Protein AF-A0A562NSU8-F1 (afdb_monomer_lite)

Sequence (255 aa):
MDSAPVPETAPDAAAPAEKPRRCDPARVEGAKLRARLMAARAVRRHPGIAPTGRVVGRLGQGLSPLNPARINRETPALSLLLDSDLAERTFDAAASALLANFIAGAITPEALAELPMPQEAQDFALRHRHLSLMPEEISEDTSYDALRAGLVALWADSLPSPLSHEYAPGARPLHLPHVPPEPARPRAIAPPPHTLARRLRELSEMVRPRTRIVLPRAAQQTPPERASAALAAAIATLVQPVIAEAPAPEQQAPA

Radius of gyration: 29.2 Å; chains: 1; bounding box: 102×45×97 Å

Structure (mmCIF, N/CA/C/O backbone):
data_AF-A0A562NSU8-F1
#
_entry.id   AF-A0A562NSU8-F1
#
loop_
_atom_site.group_PDB
_atom_site.id
_atom_site.type_symbol
_atom_site.label_atom_id
_atom_site.label_alt_id
_atom_site.label_comp_id
_atom_site.label_asym_id
_atom_site.label_entity_id
_atom_site.label_seq_id
_atom_site.pdbx_PDB_ins_code
_atom_site.Cartn_x
_atom_site.Cartn_y
_atom_site.Cartn_z
_atom_site.occupancy
_atom_site.B_iso_or_equiv
_atom_site.auth_seq_id
_atom_site.auth_comp_id
_atom_site.auth_asym_id
_atom_site.auth_atom_id
_atom_site.pdbx_PDB_model_num
ATOM 1 N N . MET A 1 1 ? 65.601 8.811 -67.258 1.00 48.97 1 MET A N 1
ATOM 2 C CA . MET A 1 1 ? 65.992 8.123 -66.016 1.00 48.97 1 MET A CA 1
ATOM 3 C C . MET A 1 1 ? 65.999 9.182 -64.942 1.00 48.97 1 MET A C 1
ATOM 5 O O . MET A 1 1 ? 66.915 9.978 -64.948 1.00 48.97 1 MET A O 1
ATOM 9 N N . ASP A 1 2 ? 64.942 9.240 -64.141 1.00 43.06 2 ASP A N 1
ATOM 10 C CA . ASP A 1 2 ? 64.899 9.975 -62.874 1.00 43.06 2 ASP A CA 1
ATOM 11 C C . ASP A 1 2 ? 63.719 9.400 -62.088 1.00 43.06 2 ASP A C 1
ATOM 13 O O . ASP A 1 2 ? 62.556 9.723 -62.331 1.00 43.06 2 ASP A O 1
ATOM 17 N N . SER A 1 3 ? 64.026 8.428 -61.230 1.00 45.94 3 SER A N 1
ATOM 18 C CA . SER A 1 3 ? 63.071 7.816 -60.311 1.00 45.94 3 SER A CA 1
ATOM 19 C C . SER A 1 3 ? 63.089 8.620 -59.016 1.00 45.94 3 SER A C 1
ATOM 21 O O . SER A 1 3 ? 64.064 8.572 -58.271 1.00 45.94 3 SER A O 1
ATOM 23 N N . ALA A 1 4 ? 62.018 9.366 -58.754 1.00 54.03 4 ALA A N 1
ATOM 24 C CA . ALA A 1 4 ? 61.806 10.014 -57.465 1.00 54.03 4 ALA A CA 1
ATOM 25 C C . ALA A 1 4 ? 61.480 8.958 -56.385 1.00 54.03 4 ALA A C 1
ATOM 27 O O . ALA A 1 4 ? 60.720 8.026 -56.667 1.00 54.03 4 ALA A O 1
ATOM 28 N N . PRO A 1 5 ? 62.017 9.075 -55.156 1.00 57.53 5 PRO A N 1
ATOM 29 C CA . PRO A 1 5 ? 61.697 8.151 -54.077 1.00 57.53 5 PRO A CA 1
ATOM 30 C C . PRO A 1 5 ? 60.283 8.416 -53.541 1.00 57.53 5 PRO A C 1
ATOM 32 O O . PRO A 1 5 ? 59.930 9.540 -53.184 1.00 57.53 5 PRO A O 1
ATOM 35 N N . VAL A 1 6 ? 59.478 7.356 -53.484 1.00 60.31 6 VAL A N 1
ATOM 36 C CA . VAL A 1 6 ? 58.161 7.336 -52.836 1.00 60.31 6 VAL A CA 1
ATOM 37 C C . VAL A 1 6 ? 58.373 7.366 -51.316 1.00 60.31 6 VAL A C 1
ATOM 39 O O . VAL A 1 6 ? 59.097 6.508 -50.810 1.00 60.31 6 VAL A O 1
ATOM 42 N N . PRO A 1 7 ? 57.776 8.313 -50.569 1.00 53.56 7 PRO A N 1
ATOM 43 C CA . PRO A 1 7 ? 57.856 8.306 -49.117 1.00 53.56 7 PRO A CA 1
ATOM 44 C C . PRO A 1 7 ? 57.008 7.166 -48.544 1.00 53.56 7 PRO A C 1
ATOM 46 O O . PRO A 1 7 ? 55.789 7.101 -48.714 1.00 53.56 7 PRO A O 1
ATOM 49 N N . GLU A 1 8 ? 57.705 6.269 -47.858 1.00 54.09 8 GLU A N 1
ATOM 50 C CA . GLU A 1 8 ? 57.190 5.170 -47.053 1.00 54.09 8 GLU A CA 1
ATOM 51 C C . GLU A 1 8 ? 56.228 5.726 -45.990 1.00 54.09 8 GLU A C 1
ATOM 53 O O . GLU A 1 8 ? 56.609 6.470 -45.085 1.00 54.09 8 GLU A O 1
ATOM 58 N N . THR A 1 9 ? 54.937 5.439 -46.156 1.00 54.94 9 THR A N 1
ATOM 59 C CA . THR A 1 9 ? 53.885 5.881 -45.239 1.00 54.94 9 THR A CA 1
ATOM 60 C C . THR A 1 9 ? 53.983 5.034 -43.973 1.00 54.94 9 THR A C 1
ATOM 62 O O . THR A 1 9 ? 53.724 3.832 -44.006 1.00 54.94 9 THR A O 1
ATOM 65 N N . ALA A 1 10 ? 54.411 5.649 -42.870 1.00 58.97 10 ALA A N 1
ATOM 66 C CA . ALA A 1 10 ? 54.496 4.997 -41.568 1.00 58.97 10 ALA A CA 1
ATOM 67 C C . ALA A 1 10 ? 53.129 4.403 -41.163 1.00 58.97 10 ALA A C 1
ATOM 69 O O . ALA A 1 10 ? 52.098 5.036 -41.415 1.00 58.97 10 ALA A O 1
ATOM 70 N N . PRO A 1 11 ? 53.096 3.206 -40.546 1.00 50.72 11 PRO A N 1
ATOM 71 C CA . PRO A 1 11 ? 51.853 2.568 -40.148 1.00 50.72 11 PRO A CA 1
ATOM 72 C C . PRO A 1 11 ? 51.131 3.410 -39.097 1.00 50.72 11 PRO A C 1
ATOM 74 O O . PRO A 1 11 ? 51.697 3.787 -38.069 1.00 50.72 11 PRO A O 1
ATOM 77 N N . ASP A 1 12 ? 49.867 3.671 -39.412 1.00 50.50 12 ASP A N 1
ATOM 78 C CA . ASP A 1 12 ? 48.837 4.290 -38.592 1.00 50.50 12 ASP A CA 1
ATOM 79 C C . ASP A 1 12 ? 48.931 3.779 -37.146 1.00 50.50 12 ASP A C 1
ATOM 81 O O . ASP A 1 12 ? 48.737 2.592 -36.859 1.00 50.50 12 ASP A O 1
ATOM 85 N N . ALA A 1 13 ? 49.329 4.671 -36.237 1.00 53.53 13 ALA A N 1
ATOM 86 C CA . ALA A 1 13 ? 49.446 4.372 -34.824 1.00 53.53 13 ALA A CA 1
ATOM 87 C C . ALA A 1 13 ? 48.049 4.024 -34.305 1.00 53.53 13 ALA A C 1
ATOM 89 O O . ALA A 1 13 ? 47.207 4.903 -34.127 1.00 53.53 13 ALA A O 1
ATOM 90 N N . ALA A 1 14 ? 47.817 2.727 -34.088 1.00 55.62 14 ALA A N 1
ATOM 91 C CA . ALA A 1 14 ? 46.596 2.188 -33.517 1.00 55.62 14 ALA A CA 1
ATOM 92 C C . ALA A 1 14 ? 46.144 3.058 -32.339 1.00 55.62 14 ALA A C 1
ATOM 94 O O . ALA A 1 14 ? 46.832 3.152 -31.317 1.00 55.62 14 ALA A O 1
ATOM 95 N N . ALA A 1 15 ? 44.995 3.715 -32.516 1.00 55.38 15 ALA A N 1
ATOM 96 C CA . ALA A 1 15 ? 44.356 4.509 -31.483 1.00 55.38 15 ALA A CA 1
ATOM 97 C C . ALA A 1 15 ? 44.319 3.693 -30.179 1.00 55.38 15 ALA A C 1
ATOM 99 O O . ALA A 1 15 ? 43.970 2.506 -30.216 1.00 55.38 15 ALA A O 1
ATOM 100 N N . PRO A 1 16 ? 44.701 4.277 -29.029 1.00 53.75 16 PRO A N 1
ATOM 101 C CA . PRO A 1 16 ? 44.717 3.538 -27.779 1.00 53.75 16 PRO A CA 1
ATOM 102 C C . PRO A 1 16 ? 43.310 3.004 -27.515 1.00 53.75 16 PRO A C 1
ATOM 104 O O . PRO A 1 16 ? 42.353 3.776 -27.473 1.00 53.75 16 PRO A O 1
ATOM 107 N N . ALA A 1 17 ? 43.196 1.682 -27.356 1.00 58.84 17 ALA A N 1
ATOM 108 C CA . ALA A 1 17 ? 41.954 1.017 -26.996 1.00 58.84 17 ALA A CA 1
ATOM 109 C C . ALA A 1 17 ? 41.329 1.750 -25.801 1.00 58.84 17 ALA A C 1
ATOM 111 O O . ALA A 1 17 ? 41.913 1.785 -24.711 1.00 58.84 17 ALA A O 1
ATOM 112 N N . GLU A 1 18 ? 40.172 2.384 -26.021 1.00 58.38 18 GLU A N 1
ATOM 113 C CA . GLU A 1 18 ? 39.429 3.053 -24.961 1.00 58.38 18 GLU A CA 1
ATOM 114 C C . GLU A 1 18 ? 39.224 2.049 -23.824 1.00 58.38 18 GLU A C 1
ATOM 116 O O . GLU A 1 18 ? 38.584 1.008 -23.990 1.00 58.38 18 GLU A O 1
ATOM 121 N N . LYS A 1 19 ? 39.795 2.348 -22.651 1.00 60.12 19 LYS A N 1
ATOM 122 C CA . LYS A 1 19 ? 39.522 1.581 -21.434 1.00 60.12 19 LYS A CA 1
ATOM 123 C C . LYS A 1 19 ? 38.000 1.492 -21.273 1.00 60.12 19 LYS A C 1
ATOM 125 O O . LYS A 1 19 ? 37.338 2.522 -21.430 1.00 60.12 19 LYS A O 1
ATOM 130 N N . PRO A 1 20 ? 37.431 0.319 -20.935 1.00 60.06 20 PRO A N 1
ATOM 131 C CA . PRO A 1 20 ? 35.988 0.176 -20.805 1.00 60.06 20 PRO A CA 1
ATOM 132 C C . PRO A 1 20 ? 35.475 1.216 -19.807 1.00 60.06 20 PRO A C 1
ATOM 134 O O . PRO A 1 20 ? 35.839 1.195 -18.627 1.00 60.06 20 PRO A O 1
ATOM 137 N N . ARG A 1 21 ? 34.672 2.171 -20.297 1.00 66.75 21 ARG A N 1
ATOM 138 C CA . ARG A 1 21 ? 34.043 3.198 -19.462 1.00 66.75 21 ARG A CA 1
ATOM 139 C C . ARG A 1 21 ? 33.257 2.478 -18.372 1.00 66.75 21 ARG A C 1
ATOM 141 O O . ARG A 1 21 ? 32.317 1.744 -18.671 1.00 66.75 21 ARG A O 1
ATOM 148 N N . ARG A 1 22 ? 33.657 2.669 -17.110 1.00 75.25 22 ARG A N 1
ATOM 149 C CA . ARG A 1 22 ? 32.909 2.157 -15.955 1.00 75.25 22 ARG A CA 1
ATOM 150 C C . ARG A 1 22 ? 31.455 2.613 -16.093 1.00 75.25 22 ARG A C 1
ATOM 152 O O . ARG A 1 22 ? 31.204 3.798 -16.305 1.00 75.25 22 ARG A O 1
ATOM 159 N N . CYS A 1 23 ? 30.513 1.673 -16.031 1.00 76.88 23 CYS A N 1
ATOM 160 C CA . CYS A 1 23 ? 29.095 1.997 -16.114 1.00 76.88 23 CYS A CA 1
ATOM 161 C C . CYS A 1 23 ? 28.696 2.923 -14.960 1.00 76.88 23 CYS A C 1
ATOM 163 O O . CYS A 1 23 ? 29.078 2.691 -13.815 1.00 76.88 23 CYS A O 1
ATOM 165 N N . ASP A 1 24 ? 27.903 3.944 -15.276 1.00 84.31 24 ASP A N 1
ATOM 166 C CA . ASP A 1 24 ? 27.322 4.857 -14.293 1.00 84.31 24 ASP A CA 1
ATOM 167 C C . ASP A 1 24 ? 26.457 4.070 -13.279 1.00 84.31 24 ASP A C 1
ATOM 169 O O . ASP A 1 24 ? 25.500 3.395 -13.693 1.00 84.31 24 ASP A O 1
ATOM 173 N N . PRO A 1 25 ? 26.767 4.125 -11.969 1.00 83.56 25 PRO A N 1
ATOM 174 C CA . PRO A 1 25 ? 26.047 3.371 -10.944 1.00 83.56 25 PRO A CA 1
ATOM 175 C C . PRO A 1 25 ? 24.557 3.726 -10.882 1.00 83.56 25 PRO A C 1
ATOM 177 O O . PRO A 1 25 ? 23.733 2.834 -10.673 1.00 83.56 25 PRO A O 1
ATOM 180 N N . ALA A 1 26 ? 24.177 4.982 -11.143 1.00 80.75 26 ALA A N 1
ATOM 181 C CA . ALA A 1 26 ? 22.774 5.393 -11.140 1.00 80.75 26 ALA A CA 1
ATOM 182 C C . ALA A 1 26 ? 21.986 4.702 -12.265 1.00 80.75 26 ALA A C 1
ATOM 184 O O . ALA A 1 26 ? 20.860 4.235 -12.063 1.00 80.75 26 ALA A O 1
ATOM 185 N N . ARG A 1 27 ? 22.605 4.542 -13.443 1.00 80.88 27 ARG A N 1
ATOM 186 C CA . ARG A 1 27 ? 22.004 3.808 -14.570 1.00 80.88 27 ARG A CA 1
ATOM 187 C C . ARG A 1 27 ? 21.826 2.326 -14.260 1.00 80.88 27 ARG A C 1
ATOM 189 O O . ARG A 1 27 ? 20.811 1.748 -14.654 1.00 80.88 27 ARG A O 1
ATOM 196 N N . VAL A 1 28 ? 22.784 1.721 -13.558 1.00 85.44 28 VAL A N 1
ATOM 197 C CA . VAL A 1 28 ? 22.717 0.312 -13.141 1.00 85.44 28 VAL A CA 1
ATOM 198 C C . VAL A 1 28 ? 21.582 0.098 -12.139 1.00 85.44 28 VAL A C 1
ATOM 200 O O . VAL A 1 28 ? 20.771 -0.808 -12.322 1.00 85.44 28 VAL A O 1
ATOM 203 N N . GLU A 1 29 ? 21.471 0.948 -11.120 1.00 83.31 29 GLU A N 1
ATOM 204 C CA . GLU A 1 29 ? 20.397 0.859 -10.125 1.00 83.31 29 GLU A CA 1
ATOM 205 C C . GLU A 1 29 ? 19.015 1.094 -10.749 1.00 83.31 29 GLU A C 1
ATOM 207 O O . GLU A 1 29 ? 18.084 0.325 -10.499 1.00 83.31 29 GLU A O 1
ATOM 212 N N . GLY A 1 30 ? 18.888 2.076 -11.648 1.00 83.25 30 GLY A N 1
ATOM 213 C CA . GLY A 1 30 ? 17.656 2.289 -12.410 1.00 83.25 30 GLY A CA 1
ATOM 214 C C . GLY A 1 30 ? 17.280 1.081 -13.276 1.00 83.25 30 GLY A C 1
ATOM 215 O O . GLY A 1 30 ? 16.110 0.705 -13.351 1.00 83.25 30 GLY A O 1
ATOM 216 N N . ALA A 1 31 ? 18.258 0.416 -13.900 1.00 85.06 31 ALA A N 1
ATOM 217 C CA . ALA A 1 31 ? 18.018 -0.814 -14.654 1.00 85.06 31 ALA A CA 1
ATOM 218 C C . ALA A 1 31 ? 17.551 -1.972 -13.756 1.00 85.06 31 ALA A C 1
ATOM 220 O O . ALA A 1 31 ? 16.611 -2.679 -14.124 1.00 85.06 31 ALA A O 1
ATOM 221 N N . LYS A 1 32 ? 18.145 -2.135 -12.565 1.00 87.19 32 LYS A N 1
ATOM 222 C CA . LYS A 1 32 ? 17.714 -3.136 -11.575 1.00 87.19 32 LYS A CA 1
ATOM 223 C C . LYS A 1 32 ? 16.285 -2.886 -11.100 1.00 87.19 32 LYS A C 1
ATOM 225 O O . LYS A 1 32 ? 15.497 -3.828 -11.058 1.00 87.19 32 LYS A O 1
ATOM 230 N N . LEU A 1 33 ? 15.936 -1.638 -10.780 1.00 86.31 33 LEU A N 1
ATOM 231 C CA . LEU A 1 33 ? 14.580 -1.271 -10.365 1.00 86.31 33 LEU A CA 1
ATOM 232 C C . LEU A 1 33 ? 13.560 -1.612 -11.456 1.00 86.31 33 LEU A C 1
ATOM 234 O O . LEU A 1 33 ? 12.569 -2.282 -11.180 1.00 86.31 33 LEU A O 1
ATOM 238 N N . ARG A 1 34 ? 13.837 -1.246 -12.714 1.00 87.81 34 ARG A N 1
ATOM 239 C CA . ARG A 1 34 ? 12.972 -1.618 -13.846 1.00 87.81 34 ARG A CA 1
ATOM 240 C C . ARG A 1 34 ? 12.820 -3.129 -13.987 1.00 87.81 34 ARG A C 1
ATOM 242 O O . ARG A 1 34 ? 11.707 -3.597 -14.190 1.00 87.81 34 ARG A O 1
ATOM 249 N N . ALA A 1 35 ? 13.907 -3.891 -13.867 1.00 87.94 35 ALA A N 1
ATOM 250 C CA . ALA A 1 35 ? 13.852 -5.348 -13.950 1.00 87.94 35 ALA A CA 1
ATOM 251 C C . ALA A 1 35 ? 12.982 -5.954 -12.835 1.00 87.94 35 ALA A C 1
ATOM 253 O O . ALA A 1 35 ? 12.177 -6.842 -13.105 1.00 87.94 35 ALA A O 1
ATOM 254 N N . ARG A 1 36 ? 13.090 -5.436 -11.604 1.00 88.38 36 ARG A N 1
ATOM 255 C CA . ARG A 1 36 ? 12.247 -5.846 -10.470 1.00 88.38 36 ARG A CA 1
ATOM 256 C C . ARG A 1 36 ? 10.776 -5.504 -10.692 1.00 88.38 36 ARG A C 1
ATOM 258 O O . ARG A 1 36 ? 9.929 -6.362 -10.487 1.00 88.38 36 ARG A O 1
ATOM 265 N N . LEU A 1 37 ? 10.475 -4.301 -11.183 1.00 89.12 37 LEU A N 1
ATOM 266 C CA . LEU A 1 37 ? 9.105 -3.899 -11.520 1.00 89.12 37 LEU A CA 1
ATOM 267 C C . LEU A 1 37 ? 8.512 -4.777 -12.629 1.00 89.12 37 LEU A C 1
ATOM 269 O O . LEU A 1 37 ? 7.371 -5.214 -12.530 1.00 89.12 37 LEU A O 1
ATOM 273 N N . MET A 1 38 ? 9.291 -5.094 -13.665 1.00 90.06 38 MET A N 1
ATOM 274 C CA . MET A 1 38 ? 8.866 -6.028 -14.713 1.00 90.06 38 MET A CA 1
ATOM 275 C C . MET A 1 38 ? 8.598 -7.433 -14.163 1.00 90.06 38 MET A C 1
ATOM 277 O O . MET A 1 38 ? 7.622 -8.064 -14.563 1.00 90.06 38 MET A O 1
ATOM 281 N N . ALA A 1 39 ? 9.424 -7.907 -13.226 1.00 88.12 39 ALA A N 1
ATOM 282 C CA . ALA A 1 39 ? 9.208 -9.188 -12.566 1.00 88.12 39 ALA A CA 1
ATOM 283 C C . ALA A 1 39 ? 7.932 -9.181 -11.707 1.00 88.12 39 ALA A C 1
ATOM 285 O O . ALA A 1 39 ? 7.118 -10.091 -11.834 1.00 88.12 39 ALA A O 1
ATOM 286 N N . ALA A 1 40 ? 7.703 -8.130 -10.914 1.00 87.62 40 ALA A N 1
ATOM 287 C CA . ALA A 1 40 ? 6.490 -7.972 -10.110 1.00 87.62 40 ALA A CA 1
ATOM 288 C C . ALA A 1 40 ? 5.217 -7.999 -10.974 1.00 87.62 40 ALA A C 1
ATOM 290 O O . ALA A 1 40 ? 4.256 -8.705 -10.663 1.00 87.62 40 ALA A O 1
ATOM 291 N N . ARG A 1 41 ? 5.236 -7.312 -12.124 1.00 90.69 41 ARG A N 1
ATOM 292 C CA . ARG A 1 41 ? 4.130 -7.353 -13.094 1.00 90.69 41 ARG A CA 1
ATOM 293 C C . ARG A 1 41 ? 3.901 -8.755 -13.660 1.00 90.69 41 ARG A C 1
ATOM 295 O O . ARG A 1 41 ? 2.755 -9.168 -13.826 1.00 90.69 41 ARG A O 1
ATOM 302 N N . ALA A 1 42 ? 4.972 -9.493 -13.957 1.00 89.50 42 ALA A N 1
ATOM 303 C CA . ALA A 1 42 ? 4.872 -10.857 -14.467 1.00 89.50 42 ALA A CA 1
ATOM 304 C C . ALA A 1 42 ? 4.266 -11.816 -13.429 1.00 89.50 42 ALA A C 1
ATOM 306 O O . ALA A 1 42 ? 3.374 -12.584 -13.778 1.00 89.50 42 ALA A O 1
ATOM 307 N N . VAL A 1 43 ? 4.678 -11.725 -12.159 1.00 88.56 43 VAL A N 1
ATOM 308 C CA . VAL A 1 43 ? 4.097 -12.514 -11.053 1.00 88.56 43 VAL A CA 1
ATOM 309 C C . VAL A 1 43 ? 2.611 -12.214 -10.889 1.00 88.56 43 VAL A C 1
ATOM 311 O O . VAL A 1 43 ? 1.810 -13.133 -10.768 1.00 88.56 43 VAL A O 1
ATOM 314 N N . ARG A 1 44 ? 2.217 -10.937 -10.955 1.00 86.19 44 ARG A N 1
ATOM 315 C CA . ARG A 1 44 ? 0.805 -10.537 -10.862 1.00 86.19 44 ARG A CA 1
ATOM 316 C C . ARG A 1 44 ? -0.051 -11.150 -11.972 1.00 86.19 44 ARG A C 1
ATOM 318 O O . ARG A 1 44 ? -1.159 -11.599 -11.702 1.00 86.19 44 ARG A O 1
ATOM 325 N N . ARG A 1 45 ? 0.438 -11.168 -13.218 1.00 86.19 45 ARG A N 1
ATOM 326 C CA . ARG A 1 45 ? -0.288 -11.785 -14.346 1.00 86.19 45 ARG A CA 1
ATOM 327 C C . ARG A 1 45 ? -0.274 -13.315 -14.309 1.00 86.19 45 ARG A C 1
ATOM 329 O O . ARG A 1 45 ? -1.141 -13.938 -14.914 1.00 86.19 45 ARG A O 1
ATOM 336 N N . HIS A 1 46 ? 0.696 -13.907 -13.617 1.00 86.81 46 HIS A N 1
ATOM 337 C CA . HIS A 1 46 ? 0.892 -15.350 -13.529 1.00 86.81 46 HIS A CA 1
ATOM 338 C C . HIS A 1 46 ? 1.083 -15.778 -12.064 1.00 86.81 46 HIS A C 1
ATOM 340 O O . HIS A 1 46 ? 2.210 -16.083 -11.652 1.00 86.81 46 HIS A O 1
ATOM 346 N N . PRO A 1 47 ? -0.003 -15.792 -11.266 1.00 82.69 47 PRO A N 1
ATOM 347 C CA . PRO A 1 47 ? 0.070 -16.200 -9.869 1.00 82.69 47 PRO A CA 1
ATOM 348 C C . PRO A 1 47 ? 0.586 -17.642 -9.752 1.00 82.69 47 PRO A C 1
ATOM 350 O O . PRO A 1 47 ? 0.260 -18.501 -10.570 1.00 82.69 47 PRO A O 1
ATOM 353 N N . GLY A 1 48 ? 1.417 -17.901 -8.739 1.00 82.69 48 GLY A N 1
ATOM 354 C CA . GLY A 1 48 ? 2.068 -19.201 -8.518 1.00 82.69 48 GLY A CA 1
ATOM 355 C C . GLY A 1 48 ? 3.486 -19.323 -9.091 1.00 82.69 48 GLY A C 1
ATOM 356 O O . GLY A 1 48 ? 4.151 -20.331 -8.859 1.00 82.69 48 GLY A O 1
ATOM 357 N N . ILE A 1 49 ? 3.986 -18.305 -9.797 1.00 86.00 49 ILE A N 1
ATOM 358 C CA . ILE A 1 49 ? 5.389 -18.243 -10.230 1.00 86.00 49 ILE A CA 1
ATOM 359 C C . ILE A 1 49 ? 6.241 -17.570 -9.151 1.00 86.00 49 ILE A C 1
ATOM 361 O O . ILE A 1 49 ? 5.842 -16.569 -8.559 1.00 86.00 49 ILE A O 1
ATOM 365 N N . ALA A 1 50 ? 7.445 -18.102 -8.923 1.00 83.94 50 ALA A N 1
ATOM 366 C CA . ALA A 1 50 ? 8.408 -17.490 -8.017 1.00 83.94 50 ALA A CA 1
ATOM 367 C C . ALA A 1 50 ? 8.763 -16.054 -8.465 1.00 83.94 50 ALA A C 1
ATOM 369 O O . ALA A 1 50 ? 8.991 -15.818 -9.657 1.00 83.94 50 ALA A O 1
ATOM 370 N N . PRO A 1 51 ? 8.895 -15.095 -7.530 1.00 74.50 51 PRO A N 1
ATOM 371 C CA . PRO A 1 51 ? 9.151 -13.690 -7.855 1.00 74.50 51 PRO A CA 1
ATOM 372 C C . PRO A 1 51 ? 10.560 -13.417 -8.392 1.00 74.50 51 PRO A C 1
ATOM 374 O O . PRO A 1 51 ? 10.888 -12.292 -8.769 1.00 74.50 51 PRO A O 1
ATOM 377 N N . THR A 1 52 ? 11.409 -14.444 -8.453 1.00 81.69 52 THR A N 1
ATOM 378 C CA . THR A 1 52 ? 12.792 -14.359 -8.912 1.00 81.69 52 THR A CA 1
ATOM 379 C C . THR A 1 52 ? 13.117 -15.465 -9.918 1.00 81.69 52 THR A C 1
ATOM 381 O O . THR A 1 52 ? 12.466 -16.507 -9.984 1.00 81.69 52 THR A O 1
ATOM 384 N N . GLY A 1 53 ? 14.149 -15.232 -10.734 1.00 84.62 53 GLY A N 1
ATOM 385 C CA . GLY A 1 53 ? 14.702 -16.232 -11.648 1.00 84.62 53 GLY A CA 1
ATOM 386 C C . GLY A 1 53 ? 14.468 -15.959 -13.136 1.00 84.62 53 GLY A C 1
ATOM 387 O O . GLY A 1 53 ? 13.980 -14.912 -13.559 1.00 84.62 53 GLY A O 1
ATOM 388 N N . ARG A 1 54 ? 14.878 -16.922 -13.969 1.00 86.06 54 ARG A N 1
ATOM 389 C CA . ARG A 1 54 ? 14.886 -16.765 -15.436 1.00 86.06 54 ARG A CA 1
ATOM 390 C C . ARG A 1 54 ? 13.482 -16.745 -16.044 1.00 86.06 54 ARG A C 1
ATOM 392 O O . ARG A 1 54 ? 13.263 -16.031 -17.017 1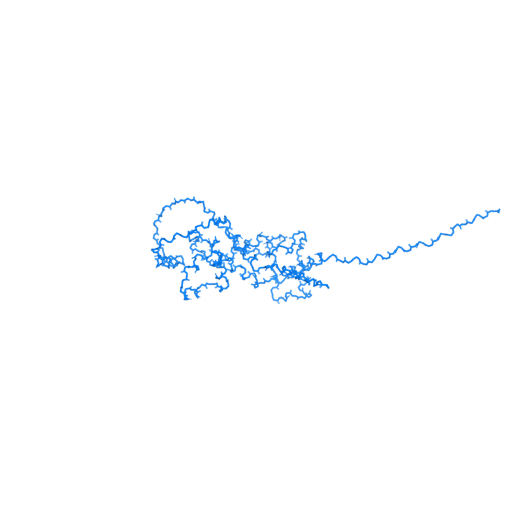.00 86.06 54 ARG A O 1
ATOM 399 N N . VAL A 1 55 ? 12.549 -17.522 -15.489 1.00 87.38 55 VAL A N 1
ATOM 400 C CA . VAL A 1 55 ? 11.178 -17.660 -16.015 1.00 87.38 55 VAL A CA 1
ATOM 401 C C . VAL A 1 55 ? 10.412 -16.345 -15.886 1.00 87.38 55 VAL A C 1
ATOM 403 O O . VAL A 1 55 ? 9.916 -15.839 -16.890 1.00 87.38 55 VAL A O 1
ATOM 406 N N . VAL A 1 56 ? 10.404 -15.738 -14.694 1.00 88.50 56 VAL A N 1
ATOM 407 C CA . VAL A 1 56 ? 9.754 -14.438 -14.464 1.00 88.50 56 VAL A CA 1
ATOM 408 C C . VAL A 1 56 ? 10.379 -13.332 -15.323 1.00 88.50 56 VAL A C 1
ATOM 410 O O . VAL A 1 56 ? 9.664 -12.501 -15.875 1.00 88.50 56 VAL A O 1
ATOM 413 N N . GLY A 1 57 ? 11.700 -13.377 -15.540 1.00 85.62 57 GLY A N 1
ATOM 414 C CA . GLY A 1 57 ? 12.394 -12.449 -16.435 1.00 85.62 57 GLY A CA 1
ATOM 415 C C . GLY A 1 57 ? 11.930 -12.552 -17.892 1.00 85.62 57 GLY A C 1
ATOM 416 O O . GLY A 1 57 ? 11.703 -11.527 -18.528 1.00 85.62 57 GLY A O 1
ATOM 417 N N . ARG A 1 58 ? 11.738 -13.772 -18.417 1.00 87.56 58 ARG A N 1
ATOM 418 C CA . ARG A 1 58 ? 11.203 -13.985 -19.776 1.00 87.56 58 ARG A CA 1
ATOM 419 C C . ARG A 1 58 ? 9.750 -13.535 -19.895 1.00 87.56 58 ARG A C 1
ATOM 421 O O . ARG A 1 58 ? 9.408 -12.862 -20.858 1.00 87.56 58 ARG A O 1
ATOM 428 N N . LEU A 1 59 ? 8.912 -13.864 -18.912 1.00 88.12 59 LEU A N 1
ATOM 429 C CA . LEU A 1 59 ? 7.511 -13.433 -18.897 1.00 88.12 59 LEU A CA 1
ATOM 430 C C . LEU A 1 59 ? 7.395 -11.905 -18.826 1.00 88.12 59 LEU A C 1
ATOM 432 O O . LEU A 1 59 ? 6.581 -11.318 -19.532 1.00 88.12 59 LEU A O 1
ATOM 436 N N . GLY A 1 60 ? 8.270 -11.251 -18.057 1.00 84.44 60 GLY A N 1
ATOM 437 C CA . GLY A 1 60 ? 8.350 -9.792 -17.981 1.00 84.44 60 GLY A CA 1
ATOM 438 C C . GLY A 1 60 ? 8.728 -9.115 -19.304 1.00 84.44 60 GLY A C 1
ATOM 439 O O . GLY A 1 60 ? 8.281 -7.998 -19.553 1.00 84.44 60 GLY A O 1
ATOM 440 N N . GLN A 1 61 ? 9.498 -9.777 -20.179 1.00 83.25 61 GLN A N 1
ATOM 441 C CA . GLN A 1 61 ? 9.837 -9.246 -21.511 1.00 83.25 61 GLN A CA 1
ATOM 442 C C . GLN A 1 61 ? 8.631 -9.184 -22.456 1.00 83.25 61 GLN A C 1
ATOM 444 O O . GLN A 1 61 ? 8.613 -8.347 -23.353 1.00 83.25 61 GLN A O 1
ATOM 449 N N . GLY A 1 62 ? 7.625 -10.038 -22.247 1.00 84.56 62 GLY A N 1
ATOM 450 C CA . GLY A 1 62 ? 6.380 -10.023 -23.020 1.00 84.56 62 GLY A CA 1
ATOM 451 C C . GLY A 1 62 ? 5.406 -8.909 -22.619 1.00 84.56 62 GLY A C 1
ATOM 452 O O . GLY A 1 62 ? 4.336 -8.792 -23.213 1.00 84.56 62 GLY A O 1
ATOM 453 N N . LEU A 1 63 ? 5.737 -8.107 -21.602 1.00 86.19 63 LEU A N 1
ATOM 454 C CA . LEU A 1 63 ? 4.888 -7.029 -21.098 1.00 86.19 63 LEU A CA 1
ATOM 455 C C . LEU A 1 63 ? 5.243 -5.686 -21.737 1.00 86.19 63 LEU A C 1
ATOM 457 O O . LEU A 1 63 ? 6.397 -5.429 -22.080 1.00 86.19 63 LEU A O 1
ATOM 461 N N . SER A 1 64 ? 4.259 -4.783 -21.818 1.00 86.56 64 SER A N 1
ATOM 462 C CA . SER A 1 64 ? 4.472 -3.424 -22.331 1.00 86.56 64 SER A CA 1
ATOM 463 C C . SER A 1 64 ? 5.623 -2.737 -21.588 1.00 86.56 64 SER A C 1
ATOM 465 O O . SER A 1 64 ? 5.622 -2.758 -20.353 1.00 86.56 64 SER A O 1
ATOM 467 N N . PRO A 1 65 ? 6.600 -2.131 -22.282 1.00 84.38 65 PRO A N 1
ATOM 468 C CA . PRO A 1 65 ? 7.792 -1.586 -21.647 1.00 84.38 65 PRO A CA 1
ATOM 469 C C . PRO A 1 65 ? 7.461 -0.418 -20.717 1.00 84.38 65 PRO A C 1
ATOM 471 O O . PRO A 1 65 ? 6.560 0.378 -20.978 1.00 84.38 65 PRO A O 1
ATOM 474 N N . LEU A 1 66 ? 8.225 -0.301 -19.632 1.00 84.56 66 LEU A N 1
ATOM 475 C CA . LEU A 1 66 ? 8.124 0.830 -18.718 1.00 84.56 66 LEU A CA 1
ATOM 476 C C . LEU A 1 66 ? 9.050 1.960 -19.178 1.00 84.56 66 LEU A C 1
ATOM 478 O O . LEU A 1 66 ? 10.225 1.717 -19.468 1.00 84.56 66 LEU A O 1
ATOM 482 N N . ASN A 1 67 ? 8.547 3.196 -19.210 1.00 83.44 67 ASN A N 1
ATOM 483 C CA . ASN A 1 67 ? 9.360 4.350 -19.584 1.00 83.44 67 ASN A CA 1
ATOM 484 C C . ASN A 1 67 ? 10.405 4.643 -18.484 1.00 83.44 67 ASN A C 1
ATOM 486 O O . ASN A 1 67 ? 10.018 4.987 -17.364 1.00 83.44 67 ASN A O 1
ATOM 490 N N . PRO A 1 68 ? 11.716 4.559 -18.779 1.00 78.06 68 PRO A N 1
ATOM 491 C CA . PRO A 1 68 ? 12.764 4.767 -17.786 1.00 78.06 68 PRO A CA 1
ATOM 492 C C . PRO A 1 68 ? 12.775 6.180 -17.194 1.00 78.06 68 PRO A C 1
ATOM 494 O O . PRO A 1 68 ? 13.160 6.322 -16.043 1.00 78.06 68 PRO A O 1
ATOM 497 N N . ALA A 1 69 ? 12.318 7.199 -17.930 1.00 77.81 69 ALA A N 1
ATOM 498 C CA . ALA A 1 69 ? 12.240 8.572 -17.428 1.00 77.81 69 ALA A CA 1
ATOM 499 C C . ALA A 1 69 ? 11.134 8.767 -16.376 1.00 77.81 69 ALA A C 1
ATOM 501 O O . ALA A 1 69 ? 11.150 9.747 -15.642 1.00 77.81 69 ALA A O 1
ATOM 502 N N . ARG A 1 70 ? 10.165 7.844 -16.308 1.00 73.56 70 ARG A N 1
ATOM 503 C CA . ARG A 1 70 ? 9.037 7.889 -15.363 1.00 73.56 70 ARG A CA 1
ATOM 504 C C . ARG A 1 70 ? 9.219 6.970 -14.156 1.00 73.56 70 ARG A C 1
ATOM 506 O O . ARG A 1 70 ? 8.362 6.945 -13.282 1.00 73.56 70 ARG A O 1
ATOM 513 N N . ILE A 1 71 ? 10.305 6.200 -14.118 1.00 76.44 71 ILE A N 1
ATOM 514 C CA . ILE A 1 71 ? 10.642 5.318 -13.001 1.00 76.44 71 ILE A CA 1
ATOM 515 C C . ILE A 1 71 ? 11.794 5.960 -12.247 1.00 76.44 71 ILE A C 1
ATOM 517 O O . ILE A 1 71 ? 12.945 5.866 -12.671 1.00 76.44 71 ILE A O 1
ATOM 521 N N . ASN A 1 72 ? 11.470 6.592 -11.123 1.00 70.88 72 ASN A N 1
ATOM 522 C CA . ASN A 1 72 ? 12.455 7.114 -10.191 1.00 70.88 72 ASN A CA 1
ATOM 523 C C . ASN A 1 72 ? 12.464 6.247 -8.922 1.00 70.88 72 ASN A C 1
ATOM 525 O O . ASN A 1 72 ? 11.415 5.871 -8.403 1.00 70.88 72 ASN A O 1
ATOM 529 N N . ARG A 1 73 ? 13.661 5.934 -8.419 1.00 65.94 73 ARG A N 1
ATOM 530 C CA . ARG A 1 73 ? 13.860 5.258 -7.129 1.00 65.94 73 ARG A CA 1
ATOM 531 C C . ARG A 1 73 ? 13.331 6.091 -5.963 1.00 65.94 73 ARG A C 1
ATOM 533 O O . ARG A 1 73 ? 12.956 5.536 -4.941 1.00 65.94 73 ARG A O 1
ATOM 540 N N . GLU A 1 74 ? 13.296 7.405 -6.132 1.00 68.06 74 GLU A N 1
ATOM 541 C CA . GLU A 1 74 ? 12.794 8.342 -5.132 1.00 68.06 74 GLU A CA 1
ATOM 542 C C . GLU A 1 74 ? 11.266 8.373 -5.067 1.00 68.06 74 GLU A C 1
ATOM 544 O O . GLU A 1 74 ? 10.733 9.022 -4.180 1.00 68.06 74 GLU A O 1
ATOM 549 N N . THR A 1 75 ? 10.549 7.693 -5.974 1.00 74.88 75 THR A N 1
ATOM 550 C CA . THR A 1 75 ? 9.086 7.582 -5.925 1.00 74.88 75 THR A CA 1
ATOM 551 C C . THR A 1 75 ? 8.696 6.444 -4.976 1.00 74.88 75 THR A C 1
ATOM 553 O O . THR A 1 75 ? 8.652 5.287 -5.406 1.00 74.88 75 THR A O 1
ATOM 556 N N . PRO A 1 76 ? 8.369 6.712 -3.697 1.00 76.62 76 PRO A N 1
ATOM 557 C CA . PRO A 1 76 ? 8.260 5.654 -2.694 1.00 76.62 76 PRO A CA 1
ATOM 558 C C . PRO A 1 76 ? 7.016 4.781 -2.925 1.00 76.62 76 PRO A C 1
ATOM 560 O O . PRO A 1 76 ? 6.990 3.613 -2.554 1.00 76.62 76 PRO A O 1
ATOM 563 N N . ALA A 1 77 ? 6.019 5.308 -3.645 1.00 82.31 77 ALA A N 1
ATOM 564 C CA . ALA A 1 77 ? 4.839 4.566 -4.083 1.00 82.31 77 ALA A CA 1
ATOM 565 C C . ALA A 1 77 ? 5.177 3.333 -4.945 1.00 82.31 77 ALA A C 1
ATOM 567 O O . ALA A 1 77 ? 4.420 2.364 -4.931 1.00 82.31 77 ALA A O 1
ATOM 568 N N . LEU A 1 78 ? 6.312 3.335 -5.663 1.00 84.88 78 LEU A N 1
ATOM 569 C CA . LEU A 1 78 ? 6.751 2.184 -6.461 1.00 84.88 78 LEU A CA 1
ATOM 570 C C . LEU A 1 78 ? 7.277 1.032 -5.599 1.00 84.88 78 LEU A C 1
ATOM 572 O O . LEU A 1 78 ? 7.246 -0.111 -6.048 1.00 84.88 78 LEU A O 1
ATOM 576 N N . SER A 1 79 ? 7.741 1.299 -4.377 1.00 84.62 79 SER A N 1
ATOM 577 C CA . SER A 1 79 ? 8.246 0.256 -3.476 1.00 84.62 79 SER A CA 1
ATOM 578 C C . SER A 1 79 ? 7.146 -0.716 -3.056 1.00 84.62 79 SER A C 1
ATOM 580 O O . SER A 1 79 ? 7.416 -1.904 -2.914 1.00 84.62 79 SER A O 1
ATOM 582 N N . LEU A 1 80 ? 5.897 -0.243 -2.960 1.00 88.38 80 LEU A N 1
ATOM 583 C CA . LEU A 1 80 ? 4.735 -1.083 -2.648 1.00 88.38 80 LEU A CA 1
ATOM 584 C C . LEU A 1 80 ? 4.448 -2.132 -3.738 1.00 88.38 80 LEU A C 1
ATOM 586 O O . LEU A 1 80 ? 3.789 -3.130 -3.483 1.00 88.38 80 LEU A O 1
ATOM 590 N N . LEU A 1 81 ? 4.957 -1.943 -4.963 1.00 87.56 81 LEU A N 1
ATOM 591 C CA . LEU A 1 81 ? 4.834 -2.943 -6.032 1.00 87.56 81 LEU A CA 1
ATOM 592 C C . LEU A 1 81 ? 5.770 -4.137 -5.837 1.00 87.56 81 LEU A C 1
ATOM 594 O O . LEU A 1 81 ? 5.578 -5.171 -6.474 1.00 87.56 81 LEU A O 1
ATOM 598 N N . LEU A 1 82 ? 6.830 -3.962 -5.048 1.00 85.38 82 LEU A N 1
ATOM 599 C CA . LEU A 1 82 ? 7.914 -4.931 -4.913 1.00 85.38 82 LEU A CA 1
ATOM 600 C C . LEU A 1 82 ? 7.760 -5.822 -3.680 1.00 85.38 82 LEU A C 1
ATOM 602 O O . LEU A 1 82 ? 8.382 -6.881 -3.637 1.00 85.38 82 LEU A O 1
ATOM 606 N N . ASP A 1 83 ? 6.960 -5.390 -2.709 1.00 86.38 83 ASP A N 1
ATOM 607 C CA . ASP A 1 83 ? 6.777 -6.042 -1.418 1.00 86.38 83 ASP A CA 1
ATOM 608 C C . ASP A 1 83 ? 5.291 -5.984 -1.029 1.00 86.38 83 ASP A C 1
ATOM 610 O O . ASP A 1 83 ? 4.751 -4.911 -0.745 1.00 86.38 83 ASP A O 1
ATOM 614 N N . SER A 1 84 ? 4.623 -7.142 -1.081 1.00 84.50 84 SER A N 1
ATOM 615 C CA . SER A 1 84 ? 3.195 -7.274 -0.774 1.00 84.50 84 SER A CA 1
ATOM 616 C C . SER A 1 84 ? 2.892 -6.994 0.690 1.00 84.50 84 SER A C 1
ATOM 618 O O . SER A 1 84 ? 1.898 -6.339 0.986 1.00 84.50 84 SER A O 1
ATOM 620 N N . ASP A 1 85 ? 3.760 -7.441 1.593 1.00 89.94 85 ASP A N 1
ATOM 621 C CA . ASP A 1 85 ? 3.537 -7.344 3.033 1.00 89.94 85 ASP A CA 1
ATOM 622 C C . ASP A 1 85 ? 3.699 -5.885 3.473 1.00 89.94 85 ASP A C 1
ATOM 624 O O . ASP A 1 85 ? 2.917 -5.361 4.270 1.00 89.94 85 ASP A O 1
ATOM 628 N N . LEU A 1 86 ? 4.678 -5.182 2.890 1.00 90.81 86 LEU A N 1
ATOM 629 C CA . LEU A 1 86 ? 4.818 -3.737 3.047 1.00 90.81 86 LEU A CA 1
ATOM 630 C C . LEU A 1 86 ? 3.602 -2.984 2.493 1.00 90.81 86 LEU A C 1
ATOM 632 O O . LEU A 1 86 ? 3.144 -2.025 3.120 1.00 90.81 86 LEU A O 1
ATOM 636 N N . ALA A 1 87 ? 3.074 -3.396 1.337 1.00 90.75 87 ALA A N 1
ATOM 637 C CA . ALA A 1 87 ? 1.874 -2.796 0.761 1.00 90.75 87 ALA A CA 1
ATOM 638 C C . ALA A 1 87 ? 0.658 -2.964 1.682 1.00 90.75 87 ALA A C 1
ATOM 640 O O . ALA A 1 87 ? -0.001 -1.971 1.988 1.00 90.75 87 ALA A O 1
ATOM 641 N N . GLU A 1 88 ? 0.402 -4.174 2.183 1.00 92.25 88 GLU A N 1
ATOM 642 C CA . GLU A 1 88 ? -0.699 -4.449 3.114 1.00 92.25 88 GLU A CA 1
ATOM 643 C C . GLU A 1 88 ? -0.584 -3.607 4.385 1.00 92.25 88 GLU A C 1
ATOM 645 O O . GLU A 1 88 ? -1.513 -2.866 4.708 1.00 92.25 88 GLU A O 1
ATOM 650 N N . ARG A 1 89 ? 0.586 -3.607 5.037 1.00 94.44 89 ARG A N 1
ATOM 651 C CA . ARG A 1 89 ? 0.839 -2.782 6.232 1.00 94.44 89 ARG A CA 1
ATOM 652 C C . ARG A 1 89 ? 0.643 -1.289 5.963 1.00 94.44 89 ARG A C 1
ATOM 654 O O . ARG A 1 89 ? 0.111 -0.576 6.812 1.00 94.44 89 ARG A O 1
ATOM 661 N N . THR A 1 90 ? 1.038 -0.811 4.782 1.00 94.62 90 THR A N 1
ATOM 662 C CA . THR A 1 90 ? 0.871 0.596 4.386 1.00 94.62 90 THR A CA 1
ATOM 663 C C . THR A 1 90 ? -0.597 0.968 4.215 1.00 94.62 90 THR A C 1
ATOM 665 O O . THR A 1 90 ? -1.029 2.009 4.717 1.00 94.62 90 THR A O 1
ATOM 668 N N . PHE A 1 91 ? -1.382 0.125 3.540 1.00 95.00 91 PHE A N 1
ATOM 669 C CA . PHE A 1 91 ? -2.810 0.374 3.358 1.00 95.00 91 PHE A CA 1
ATOM 670 C C . PHE A 1 91 ? -3.591 0.235 4.665 1.00 95.00 91 PHE A C 1
ATOM 672 O O . PHE A 1 91 ? -4.498 1.033 4.903 1.00 95.00 91 PHE A O 1
ATOM 679 N N . ASP A 1 92 ? -3.204 -0.694 5.540 1.00 95.12 92 ASP A N 1
ATOM 680 C CA . ASP A 1 92 ? -3.799 -0.843 6.868 1.00 95.12 92 ASP A CA 1
ATOM 681 C C . ASP A 1 92 ? -3.535 0.387 7.730 1.00 95.12 92 ASP A C 1
ATOM 683 O O . ASP A 1 92 ? -4.468 0.943 8.305 1.00 95.12 92 ASP A O 1
ATOM 687 N N . ALA A 1 93 ? -2.287 0.860 7.773 1.00 95.44 93 ALA A N 1
ATOM 688 C CA . ALA A 1 93 ? -1.908 2.063 8.505 1.00 95.44 93 ALA A CA 1
ATOM 689 C C . ALA A 1 93 ? -2.665 3.303 8.001 1.00 95.44 93 ALA A C 1
ATOM 691 O O . ALA A 1 93 ? -3.222 4.061 8.800 1.00 95.44 93 ALA A O 1
ATOM 692 N N . ALA A 1 94 ? -2.744 3.491 6.680 1.00 94.62 94 ALA A N 1
ATOM 693 C CA . ALA A 1 94 ? -3.476 4.603 6.081 1.00 94.62 94 ALA A CA 1
ATOM 694 C C . ALA A 1 94 ? -4.987 4.531 6.373 1.00 94.62 94 ALA A C 1
ATOM 696 O O . ALA A 1 94 ? -5.580 5.536 6.769 1.00 94.62 94 ALA A O 1
ATOM 697 N N . ALA A 1 95 ? -5.610 3.355 6.236 1.00 93.56 95 ALA A N 1
ATOM 698 C CA . ALA A 1 95 ? -7.032 3.163 6.526 1.00 93.56 95 ALA A CA 1
ATOM 699 C C . ALA A 1 95 ? -7.344 3.384 8.013 1.00 93.56 95 ALA A C 1
ATOM 701 O O . ALA A 1 95 ? -8.311 4.068 8.352 1.00 93.56 95 ALA A O 1
ATOM 702 N N . SER A 1 96 ? -6.497 2.873 8.906 1.00 93.06 96 SER A N 1
ATOM 703 C CA . SER A 1 96 ? -6.650 3.059 10.349 1.00 93.06 96 SER A CA 1
ATOM 704 C C . SER A 1 96 ? -6.474 4.522 10.754 1.00 93.06 96 SER A C 1
ATOM 706 O O . SER A 1 96 ? -7.222 5.004 11.60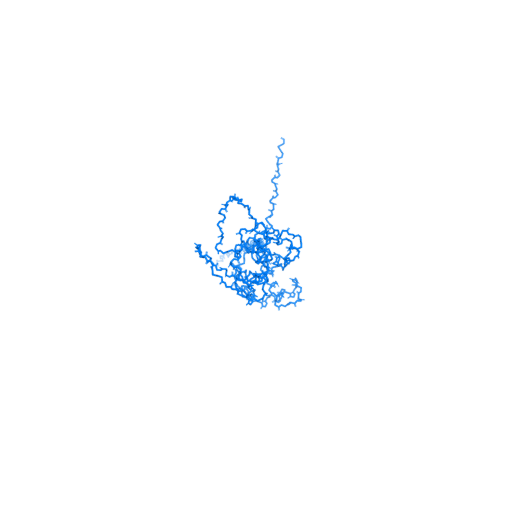1 1.00 93.06 96 SER A O 1
ATOM 708 N N . ALA A 1 97 ? -5.568 5.275 10.117 1.00 93.25 97 ALA A N 1
ATOM 709 C CA . ALA A 1 97 ? -5.429 6.714 10.359 1.00 93.25 97 ALA A CA 1
ATOM 710 C C . ALA A 1 97 ? -6.706 7.497 10.020 1.00 93.25 97 ALA A C 1
ATOM 712 O O . ALA A 1 97 ? -7.086 8.396 10.771 1.00 93.25 97 ALA A O 1
ATOM 713 N N . LEU A 1 98 ? -7.418 7.115 8.952 1.00 91.06 98 LEU A N 1
ATOM 714 C CA . LEU A 1 98 ? -8.725 7.694 8.619 1.00 91.06 98 LEU A CA 1
ATOM 715 C C . LEU A 1 98 ? -9.804 7.362 9.665 1.00 91.06 98 LEU A C 1
ATOM 717 O O . LEU A 1 98 ? -10.745 8.135 9.825 1.00 91.06 98 LEU A O 1
ATOM 721 N N . LEU A 1 99 ? -9.654 6.264 10.409 1.00 89.75 99 LEU A N 1
ATOM 722 C CA . LEU A 1 99 ? -10.557 5.842 11.484 1.00 89.75 99 LEU A CA 1
ATOM 723 C C . LEU A 1 99 ? -10.043 6.185 12.893 1.00 89.75 99 LEU A C 1
ATOM 725 O O . LEU A 1 99 ? -10.638 5.759 13.885 1.00 89.75 99 LEU A O 1
ATOM 729 N N . ALA A 1 100 ? -8.968 6.967 13.024 1.00 88.81 100 ALA A N 1
ATOM 730 C CA . ALA A 1 100 ? -8.285 7.171 14.302 1.00 88.81 100 ALA A CA 1
ATOM 731 C C . ALA A 1 100 ? -9.179 7.759 15.408 1.00 88.81 100 ALA A C 1
ATOM 733 O O . ALA A 1 100 ? -8.984 7.448 16.582 1.00 88.81 100 ALA A O 1
ATOM 734 N N . ASN A 1 101 ? -10.182 8.576 15.066 1.00 85.19 101 ASN A N 1
ATOM 735 C CA . ASN A 1 101 ? -11.155 9.074 16.044 1.00 85.19 101 ASN A CA 1
ATOM 736 C C . ASN A 1 101 ? -12.022 7.961 16.656 1.00 85.19 101 ASN A C 1
ATOM 738 O O . ASN A 1 101 ? -12.379 8.069 17.827 1.00 85.19 101 ASN A O 1
ATOM 742 N N . PHE A 1 102 ? -12.322 6.898 15.907 1.00 80.62 102 PHE A N 1
ATOM 743 C CA . PHE A 1 102 ? -13.052 5.729 16.411 1.00 80.62 102 PHE A CA 1
ATOM 744 C C . PHE A 1 102 ? -12.156 4.858 17.280 1.00 80.62 102 PHE A C 1
ATOM 746 O O . PHE A 1 102 ? -12.558 4.461 18.369 1.00 80.62 102 PHE A O 1
ATOM 753 N N . ILE A 1 103 ? -10.917 4.638 16.835 1.00 84.88 103 ILE A N 1
ATOM 754 C CA . ILE A 1 103 ? -9.913 3.868 17.579 1.00 84.88 103 ILE A CA 1
ATOM 755 C C . ILE A 1 103 ? -9.636 4.534 18.932 1.00 84.88 103 ILE A C 1
ATOM 757 O O . ILE A 1 103 ? -9.649 3.872 19.960 1.00 84.88 103 ILE A O 1
ATOM 761 N N . ALA A 1 104 ? -9.486 5.862 18.966 1.00 82.75 104 ALA A N 1
ATOM 762 C CA . ALA A 1 104 ? -9.301 6.610 20.212 1.00 82.75 104 ALA A CA 1
ATOM 763 C C . ALA A 1 104 ? -10.516 6.546 21.164 1.00 82.75 104 ALA A C 1
ATOM 765 O O . ALA A 1 104 ? -10.374 6.839 22.350 1.00 82.75 104 ALA A O 1
ATOM 766 N N . GLY A 1 105 ? -11.703 6.208 20.650 1.00 76.75 105 GLY A N 1
ATOM 767 C CA . GLY A 1 105 ? -12.911 5.974 21.443 1.00 76.75 105 GLY A CA 1
ATOM 768 C C . GLY A 1 105 ? -12.997 4.564 22.039 1.00 76.75 105 GLY A C 1
ATOM 769 O O . GLY A 1 105 ? -13.747 4.359 22.993 1.00 76.75 105 GLY A O 1
ATOM 770 N N . ALA A 1 106 ? -12.227 3.602 21.523 1.00 78.81 106 ALA A N 1
ATOM 771 C CA . ALA A 1 106 ? -12.126 2.255 22.072 1.00 78.81 106 ALA A CA 1
ATOM 772 C C . ALA A 1 106 ? -11.175 2.263 23.282 1.00 78.81 106 ALA A C 1
ATOM 774 O O . ALA A 1 106 ? -9.958 2.198 23.149 1.00 78.81 106 ALA A O 1
ATOM 775 N N . ILE A 1 107 ? -11.743 2.408 24.481 1.00 70.88 107 ILE A N 1
ATOM 776 C CA . ILE A 1 107 ? -10.975 2.564 25.731 1.00 70.88 107 ILE A CA 1
ATOM 777 C C . ILE A 1 107 ? -10.723 1.210 26.418 1.00 70.88 107 ILE A C 1
ATOM 779 O O . ILE A 1 107 ? -9.786 1.087 27.206 1.00 70.88 107 ILE A O 1
ATOM 783 N N . THR A 1 108 ? -11.542 0.189 26.141 1.00 74.69 108 THR A N 1
ATOM 784 C CA . THR A 1 108 ? -11.425 -1.128 26.785 1.00 74.69 108 THR A CA 1
ATOM 785 C C . THR A 1 108 ? -10.616 -2.118 25.937 1.00 74.69 108 THR A C 1
ATOM 787 O O . THR A 1 108 ? -10.678 -2.057 24.706 1.00 74.69 108 THR A O 1
ATOM 790 N N . PRO A 1 109 ? -9.878 -3.058 26.563 1.00 74.75 109 PRO A N 1
ATOM 791 C CA . PRO A 1 109 ? -9.152 -4.107 25.845 1.00 74.75 109 PRO A CA 1
ATOM 792 C C . PRO A 1 109 ? -10.046 -4.945 24.924 1.00 74.75 109 PRO A C 1
ATOM 794 O O . PRO A 1 109 ? -9.622 -5.318 23.835 1.00 74.75 109 PRO A O 1
ATOM 797 N N . GLU A 1 110 ? -11.293 -5.200 25.326 1.00 79.62 110 GLU A N 1
ATOM 798 C CA . GLU A 1 110 ? -12.272 -5.937 24.524 1.00 79.62 110 GLU A CA 1
ATOM 799 C C . GLU A 1 110 ? -12.653 -5.154 23.262 1.00 79.62 110 GLU A C 1
ATOM 801 O O . GLU A 1 110 ? -12.640 -5.708 22.167 1.00 79.62 110 GLU A O 1
ATOM 806 N N . ALA A 1 111 ? -12.902 -3.845 23.387 1.00 78.50 111 ALA A N 1
ATOM 807 C CA . ALA A 1 111 ? -13.237 -2.993 22.247 1.00 78.50 111 ALA A CA 1
ATOM 808 C C . ALA A 1 111 ? -12.059 -2.834 21.273 1.00 78.50 111 ALA A C 1
ATOM 810 O O . ALA A 1 111 ? -12.272 -2.728 20.068 1.00 78.50 111 ALA A O 1
ATOM 811 N N . LEU A 1 112 ? -10.821 -2.837 21.778 1.00 76.56 112 LEU A N 1
ATOM 812 C CA . LEU A 1 112 ? -9.614 -2.826 20.946 1.00 76.56 112 LEU A CA 1
ATOM 813 C C . LEU A 1 112 ? -9.399 -4.161 20.220 1.00 76.56 112 LEU A C 1
ATOM 815 O O . LEU A 1 112 ? -8.972 -4.162 19.066 1.00 76.56 112 LEU A O 1
ATOM 819 N N . ALA A 1 113 ? -9.718 -5.286 20.866 1.00 78.31 113 ALA A N 1
ATOM 820 C CA . ALA A 1 113 ? -9.617 -6.618 20.268 1.00 78.31 113 ALA A CA 1
ATOM 821 C C . ALA A 1 113 ? -10.657 -6.862 19.158 1.00 78.31 113 ALA A C 1
ATOM 823 O O . ALA A 1 113 ? -10.426 -7.682 18.273 1.00 78.31 113 ALA A O 1
ATOM 824 N N . GLU A 1 114 ? -11.784 -6.146 19.181 1.00 82.75 114 GLU A N 1
ATOM 825 C CA . GLU A 1 114 ? -12.826 -6.209 18.146 1.00 82.75 114 GLU A CA 1
ATOM 826 C C . GLU A 1 114 ? -12.488 -5.411 16.872 1.00 82.75 114 GLU A C 1
ATOM 828 O O . GLU A 1 114 ? -13.194 -5.523 15.865 1.00 82.75 114 GLU A O 1
ATOM 833 N N . LEU A 1 115 ? -11.423 -4.601 16.881 1.00 83.31 115 LEU A N 1
ATOM 834 C CA . LEU A 1 115 ? -11.039 -3.798 15.721 1.00 83.31 115 LEU A CA 1
ATOM 835 C C . LEU A 1 115 ? -10.481 -4.686 14.589 1.00 83.31 115 LEU A C 1
ATOM 837 O O . LEU A 1 115 ? -9.583 -5.491 14.828 1.00 83.31 115 LEU A O 1
ATOM 841 N N . PRO A 1 116 ? -10.918 -4.500 13.326 1.00 83.81 116 PRO A N 1
ATOM 842 C CA . PRO A 1 116 ? -10.508 -5.335 12.187 1.00 83.81 116 PRO A CA 1
ATOM 843 C C . PRO A 1 116 ? -9.079 -5.063 11.671 1.00 83.81 116 PRO A C 1
ATOM 845 O O . PRO A 1 116 ? -8.787 -5.330 10.509 1.00 83.81 116 PRO A O 1
ATOM 848 N N . MET A 1 117 ? -8.192 -4.491 12.489 1.00 87.69 117 MET A N 1
ATOM 849 C CA . MET A 1 117 ? -6.881 -3.994 12.057 1.00 87.69 117 MET A CA 1
ATOM 850 C C . MET A 1 117 ? -5.762 -4.390 13.030 1.00 87.69 117 MET A C 1
ATOM 852 O O . MET A 1 117 ? -5.991 -4.434 14.244 1.00 87.69 117 MET A O 1
ATOM 856 N N . PRO A 1 118 ? -4.536 -4.631 12.529 1.00 90.25 118 PRO A N 1
ATOM 857 C CA . PRO A 1 118 ? -3.410 -5.039 13.363 1.00 90.25 118 PRO A CA 1
ATOM 858 C C . PRO A 1 118 ? -2.961 -3.918 14.310 1.00 90.25 118 PRO A C 1
ATOM 860 O O . PRO A 1 118 ? -3.130 -2.732 14.019 1.00 90.25 118 PRO A O 1
ATOM 863 N N . GLN A 1 119 ? -2.323 -4.291 15.424 1.00 89.81 119 GLN A N 1
ATOM 864 C CA . GLN A 1 119 ? -1.877 -3.352 16.463 1.00 89.81 119 GLN A CA 1
ATOM 865 C C . GLN A 1 119 ? -0.952 -2.249 15.923 1.00 89.81 119 GLN A C 1
ATOM 867 O O . GLN A 1 119 ? -1.121 -1.083 16.268 1.00 89.81 119 GLN A O 1
ATOM 872 N N . GLU A 1 120 ? -0.035 -2.581 15.009 1.00 91.88 120 GLU A N 1
ATOM 873 C CA . GLU A 1 120 ? 0.851 -1.595 14.371 1.00 91.88 120 GLU A CA 1
ATOM 874 C C . GLU A 1 120 ? 0.061 -0.478 13.658 1.00 91.88 120 GLU A C 1
ATOM 876 O O . GLU A 1 120 ? 0.410 0.702 13.750 1.00 91.88 120 GLU A O 1
ATOM 881 N N . ALA A 1 121 ? -1.042 -0.830 12.990 1.00 92.31 121 ALA A N 1
ATOM 882 C CA . ALA A 1 121 ? -1.898 0.136 12.309 1.00 92.31 121 ALA A CA 1
ATOM 883 C C . ALA A 1 121 ? -2.709 0.988 13.302 1.00 92.31 121 ALA A C 1
ATOM 885 O O . ALA A 1 121 ? -2.969 2.161 13.026 1.00 92.31 121 ALA A O 1
ATOM 886 N N . GLN A 1 122 ? -3.074 0.434 14.464 1.00 90.31 122 GLN A N 1
ATOM 887 C CA . GLN A 1 122 ? -3.726 1.182 15.546 1.00 90.31 122 GLN A CA 1
ATOM 888 C C . GLN A 1 122 ? -2.775 2.235 16.131 1.00 90.31 122 GLN A C 1
ATOM 890 O O . GLN A 1 122 ? -3.136 3.409 16.236 1.00 90.31 122 GLN A O 1
ATOM 895 N N . ASP A 1 123 ? -1.532 1.851 16.426 1.00 90.75 123 ASP A N 1
ATOM 896 C CA . ASP A 1 123 ? -0.506 2.769 16.927 1.00 90.75 123 ASP A CA 1
ATOM 897 C C . ASP A 1 123 ? -0.223 3.893 15.924 1.00 90.75 123 ASP A C 1
ATOM 899 O O . ASP A 1 123 ? -0.131 5.071 16.292 1.00 90.75 123 ASP A O 1
ATOM 903 N N . PHE A 1 124 ? -0.119 3.545 14.637 1.00 92.81 124 PHE A N 1
ATOM 904 C CA . PHE A 1 124 ? 0.032 4.521 13.565 1.00 92.81 124 PHE A CA 1
ATOM 905 C C . PHE A 1 124 ? -1.139 5.509 13.533 1.00 92.81 124 PHE A C 1
ATOM 907 O O . PHE A 1 124 ? -0.919 6.723 13.455 1.00 92.81 124 PHE A O 1
ATOM 914 N N . ALA A 1 125 ? -2.369 5.002 13.634 1.00 91.56 1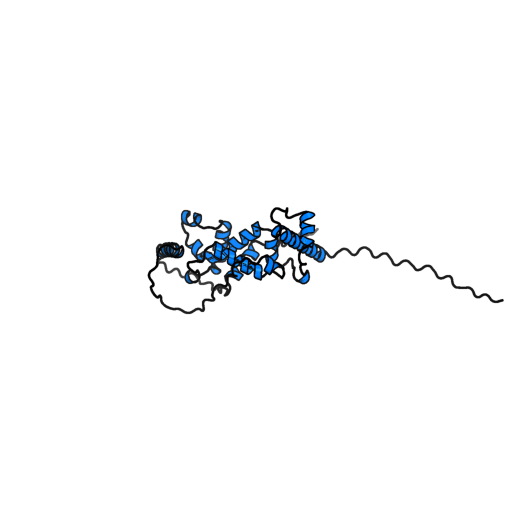25 ALA A N 1
ATOM 915 C CA . ALA A 1 125 ? -3.579 5.809 13.615 1.00 91.56 125 ALA A CA 1
ATOM 916 C C . ALA A 1 125 ? -3.626 6.816 14.767 1.00 91.56 125 ALA A C 1
ATOM 918 O O . ALA A 1 125 ? -3.908 7.993 14.545 1.00 91.56 125 ALA A O 1
ATOM 919 N N . LEU A 1 126 ? -3.284 6.389 15.985 1.00 89.62 126 LEU A N 1
ATOM 920 C CA . LEU A 1 126 ? -3.268 7.267 17.156 1.00 89.62 126 LEU A CA 1
ATOM 921 C C . LEU A 1 126 ? -2.242 8.403 17.012 1.00 89.62 126 LEU A C 1
ATOM 923 O O . LEU A 1 126 ? -2.532 9.540 17.391 1.00 89.62 126 LEU A O 1
ATOM 927 N N . ARG A 1 127 ? -1.079 8.137 16.400 1.00 90.44 127 ARG A N 1
ATOM 928 C CA . ARG A 1 127 ? -0.066 9.167 16.089 1.00 90.44 127 ARG A CA 1
ATOM 929 C C . ARG A 1 127 ? -0.526 10.132 14.991 1.00 90.44 127 ARG A C 1
ATOM 931 O O . ARG A 1 127 ? -0.210 11.319 15.043 1.00 90.44 127 ARG A O 1
ATOM 938 N N . HIS A 1 128 ? -1.308 9.646 14.028 1.00 91.31 128 HIS A N 1
ATOM 939 C CA . HIS A 1 128 ? -1.799 10.411 12.877 1.00 91.31 128 HIS A CA 1
ATOM 940 C C . HIS A 1 128 ? -3.273 10.811 12.999 1.00 91.31 128 HIS A C 1
ATOM 942 O O . HIS A 1 128 ? -3.948 11.042 11.998 1.00 91.31 128 HIS A O 1
ATOM 948 N N . ARG A 1 129 ? -3.778 10.964 14.230 1.00 87.31 129 ARG A N 1
ATOM 949 C CA . ARG A 1 129 ? -5.198 11.243 14.500 1.00 87.31 129 ARG A CA 1
ATOM 950 C C . ARG A 1 129 ? -5.748 12.483 13.787 1.00 87.31 129 ARG A C 1
ATOM 952 O O . ARG A 1 129 ? -6.934 12.548 13.482 1.00 87.31 129 ARG A O 1
ATOM 959 N N . HIS A 1 130 ? -4.897 13.456 13.485 1.00 86.50 130 HIS A N 1
ATOM 960 C CA . HIS A 1 130 ? -5.258 14.663 12.739 1.00 86.50 130 HIS A CA 1
ATOM 961 C C . HIS A 1 130 ? -5.690 14.403 11.283 1.00 86.50 130 HIS A C 1
ATOM 963 O O . HIS A 1 130 ? -6.308 15.273 10.672 1.00 86.50 130 HIS A O 1
ATOM 969 N N . LEU A 1 131 ? -5.390 13.220 10.736 1.00 89.00 131 LEU A N 1
ATOM 970 C CA . LEU A 1 131 ? -5.820 12.772 9.407 1.00 89.00 131 LEU A CA 1
ATOM 971 C C . LEU A 1 131 ? -7.171 12.046 9.435 1.00 89.00 131 LEU A C 1
ATOM 973 O O . LEU A 1 131 ? -7.710 11.731 8.376 1.00 89.00 131 LEU A O 1
ATOM 977 N N . SER A 1 132 ? -7.726 11.800 10.625 1.00 89.56 132 SER A N 1
ATOM 978 C CA . SER A 1 132 ? -8.984 11.080 10.791 1.00 89.56 132 SER A CA 1
ATOM 979 C C . SER A 1 132 ? -10.133 11.761 10.060 1.00 89.56 132 SER A C 1
ATOM 981 O O . SER A 1 132 ? -10.266 12.991 10.024 1.00 89.56 132 SER A O 1
ATOM 983 N N . LEU A 1 133 ? -11.029 10.929 9.550 1.00 84.62 133 LEU A N 1
ATOM 984 C CA . LEU A 1 133 ? -12.361 11.340 9.159 1.00 84.62 133 LEU A CA 1
ATOM 985 C C . LEU A 1 133 ? -13.164 11.752 10.390 1.00 84.62 133 LEU A C 1
ATOM 987 O O . LEU A 1 133 ? -12.959 11.238 11.500 1.00 84.62 133 LEU A O 1
ATOM 991 N N . MET A 1 134 ? -14.054 12.714 10.187 1.00 82.19 134 MET A N 1
ATOM 992 C CA . MET A 1 134 ? -15.086 13.045 11.154 1.00 82.19 134 MET A CA 1
ATOM 993 C C . MET A 1 134 ? -16.217 12.018 11.025 1.00 82.19 134 MET A C 1
ATOM 995 O O . MET A 1 134 ? -16.455 11.515 9.923 1.00 82.19 134 MET A O 1
ATOM 999 N N . PRO A 1 135 ? -16.921 11.677 12.116 1.00 75.06 135 PRO A N 1
ATOM 1000 C CA . PRO A 1 135 ? -17.999 10.692 12.066 1.00 75.06 135 PRO A CA 1
ATOM 1001 C C . PRO A 1 135 ? -19.090 11.014 11.039 1.00 75.06 135 PRO A C 1
ATOM 1003 O O . PRO A 1 135 ? -19.682 10.104 10.474 1.00 75.06 135 PRO A O 1
ATOM 1006 N N . GLU A 1 136 ? -19.332 12.296 10.769 1.00 76.56 136 GLU A N 1
ATOM 1007 C CA . GLU A 1 136 ? -20.318 12.771 9.796 1.00 76.56 136 GLU A CA 1
ATOM 1008 C C . GLU A 1 136 ? -19.908 12.520 8.335 1.00 76.56 136 GLU A C 1
ATOM 1010 O O . GLU A 1 136 ? -20.749 12.569 7.442 1.00 76.56 136 GLU A O 1
ATOM 1015 N N . GLU A 1 137 ? -18.625 12.260 8.080 1.00 74.06 137 GLU A N 1
ATOM 1016 C CA . GLU A 1 137 ? -18.062 12.057 6.736 1.00 74.06 137 GLU A CA 1
ATOM 1017 C C . GLU A 1 137 ? -18.012 10.584 6.338 1.00 74.06 137 GLU A C 1
ATOM 1019 O O . GLU A 1 137 ? -17.781 10.250 5.175 1.00 74.06 137 GLU A O 1
ATOM 1024 N N . ILE A 1 138 ? -18.220 9.696 7.307 1.00 74.88 138 ILE A N 1
ATOM 1025 C CA . ILE A 1 138 ? -18.254 8.260 7.092 1.00 74.88 138 ILE A CA 1
ATOM 1026 C C . ILE A 1 138 ? -19.706 7.881 6.837 1.00 74.88 138 ILE A C 1
ATOM 1028 O O . ILE A 1 138 ? -20.521 7.809 7.756 1.00 74.88 138 ILE A O 1
ATOM 1032 N N . SER A 1 139 ? -20.027 7.631 5.568 1.00 72.12 139 SER A N 1
ATOM 1033 C CA . SER A 1 139 ? -21.299 7.008 5.194 1.00 72.12 139 SER A CA 1
ATOM 1034 C C . SER A 1 139 ? -21.496 5.697 5.958 1.00 72.12 139 SER A C 1
ATOM 1036 O O . SER A 1 139 ? -20.529 4.979 6.210 1.00 72.12 139 SER A O 1
ATOM 1038 N N . GLU A 1 140 ? -22.743 5.350 6.280 1.00 65.88 140 GLU A N 1
ATOM 1039 C CA . GLU A 1 140 ? -23.057 4.149 7.073 1.00 65.88 140 GLU A CA 1
ATOM 1040 C C . GLU A 1 140 ? -22.589 2.835 6.416 1.00 65.88 140 GLU A C 1
ATOM 1042 O O . GLU A 1 140 ? -22.339 1.856 7.118 1.00 65.88 140 GLU A O 1
ATOM 1047 N N . ASP A 1 141 ? -22.410 2.844 5.092 1.00 67.62 141 ASP A N 1
ATOM 1048 C CA . ASP A 1 141 ? -21.933 1.713 4.285 1.00 67.62 141 ASP A CA 1
ATOM 1049 C C . ASP A 1 141 ? -20.398 1.635 4.171 1.00 67.62 141 ASP A C 1
ATOM 1051 O O . ASP A 1 141 ? -19.854 0.704 3.572 1.00 67.62 141 ASP A O 1
ATOM 1055 N N . THR A 1 142 ? -19.669 2.612 4.716 1.00 76.38 142 THR A N 1
ATOM 1056 C CA . THR A 1 142 ? -18.208 2.667 4.619 1.00 76.38 142 THR A CA 1
ATOM 1057 C C . THR A 1 142 ? -17.582 1.683 5.607 1.00 76.38 142 THR A C 1
ATOM 1059 O O . THR A 1 142 ? -17.396 1.983 6.786 1.00 76.38 142 THR A O 1
ATOM 1062 N N . SER A 1 143 ? -17.241 0.489 5.120 1.00 84.88 143 SER A N 1
ATOM 1063 C CA . SER A 1 143 ? -16.477 -0.506 5.877 1.00 84.88 143 SER A CA 1
ATOM 1064 C C . SER A 1 143 ? -14.968 -0.221 5.854 1.00 84.88 143 SER A C 1
ATOM 1066 O O . SER A 1 143 ? -14.463 0.516 5.003 1.00 84.88 143 SER A O 1
ATOM 1068 N N . TYR A 1 144 ? -14.222 -0.849 6.770 1.00 87.62 144 TYR A N 1
ATOM 1069 C CA . TYR A 1 144 ? -12.754 -0.806 6.773 1.00 87.62 144 TYR A CA 1
ATOM 1070 C C . TYR A 1 144 ? -12.166 -1.292 5.438 1.00 87.62 144 TYR A C 1
ATOM 1072 O O . TYR A 1 144 ? -11.316 -0.624 4.851 1.00 87.62 144 TYR A O 1
ATOM 1080 N N . ASP A 1 145 ? -12.694 -2.393 4.899 1.00 88.31 145 ASP A N 1
ATOM 1081 C CA . ASP A 1 145 ? -12.272 -2.926 3.601 1.00 88.31 145 ASP A CA 1
ATOM 1082 C C . ASP A 1 145 ? -12.594 -1.978 2.441 1.00 88.31 145 ASP A C 1
ATOM 1084 O O . ASP A 1 145 ? -11.801 -1.858 1.506 1.00 88.31 145 ASP A O 1
ATOM 1088 N N . ALA A 1 146 ? -13.717 -1.253 2.507 1.00 86.38 146 ALA A N 1
ATOM 1089 C CA . ALA A 1 146 ? -14.057 -0.244 1.507 1.00 86.38 146 ALA A CA 1
ATOM 1090 C C . ALA A 1 146 ? -13.063 0.930 1.526 1.00 86.38 146 ALA A C 1
ATOM 1092 O O . ALA A 1 146 ? -12.634 1.387 0.464 1.00 86.38 146 ALA A O 1
ATOM 1093 N N . LEU A 1 147 ? -12.641 1.381 2.714 1.00 88.12 147 LEU A N 1
ATOM 1094 C CA . LEU A 1 147 ? -11.600 2.407 2.853 1.00 88.12 147 LEU A CA 1
ATOM 1095 C C . LEU A 1 147 ? -10.259 1.925 2.297 1.00 88.12 147 LEU A C 1
ATOM 1097 O O . LEU A 1 147 ? -9.629 2.647 1.524 1.00 88.12 147 LEU A O 1
ATOM 1101 N N . ARG A 1 148 ? -9.845 0.695 2.630 1.00 91.88 148 ARG A N 1
ATOM 1102 C CA . ARG A 1 148 ? -8.622 0.087 2.082 1.00 91.88 148 ARG A CA 1
ATOM 1103 C C . ARG A 1 148 ? -8.674 0.008 0.560 1.00 91.88 148 ARG A C 1
ATOM 1105 O O . ARG A 1 148 ? -7.747 0.468 -0.101 1.00 91.88 148 ARG A O 1
ATOM 1112 N N . ALA A 1 149 ? -9.765 -0.504 -0.010 1.00 88.12 149 ALA A N 1
ATOM 1113 C CA . ALA A 1 149 ? -9.935 -0.610 -1.458 1.00 88.12 149 ALA A CA 1
ATOM 1114 C C . ALA A 1 149 ? -9.879 0.763 -2.152 1.00 88.12 149 ALA A C 1
ATOM 1116 O O . ALA A 1 149 ? -9.243 0.906 -3.197 1.00 88.12 149 ALA A O 1
ATOM 1117 N N . GLY A 1 150 ? -10.493 1.783 -1.550 1.00 88.06 150 GLY A N 1
ATOM 1118 C CA . GLY A 1 150 ? -10.445 3.152 -2.054 1.00 88.06 150 GLY A CA 1
ATOM 1119 C C . GLY A 1 150 ? -9.051 3.795 -1.963 1.00 88.06 150 GLY A C 1
ATOM 1120 O O . GLY A 1 150 ? -8.666 4.544 -2.862 1.00 88.06 150 GLY A O 1
ATOM 1121 N N . LEU A 1 151 ? -8.268 3.472 -0.927 1.00 91.69 151 LEU A N 1
ATOM 1122 C CA . LEU A 1 151 ? -6.863 3.883 -0.798 1.00 91.69 151 LEU A CA 1
ATOM 1123 C C . LEU A 1 151 ? -5.955 3.170 -1.808 1.00 91.69 151 LEU A C 1
ATOM 1125 O O . LEU A 1 151 ? -5.069 3.804 -2.377 1.00 91.69 151 LEU A O 1
ATOM 1129 N N . VAL A 1 152 ? -6.196 1.883 -2.082 1.00 91.75 152 VAL A N 1
ATOM 1130 C CA . VAL A 1 152 ? -5.491 1.140 -3.141 1.00 91.75 152 VAL A CA 1
ATOM 1131 C C . VAL A 1 152 ? -5.765 1.768 -4.507 1.00 91.75 152 VAL A C 1
ATOM 1133 O O . VAL A 1 152 ? -4.841 1.931 -5.299 1.00 91.75 152 VAL A O 1
ATOM 1136 N N . ALA A 1 153 ? -7.008 2.166 -4.780 1.00 87.50 153 ALA A N 1
ATOM 1137 C CA . ALA A 1 153 ? -7.359 2.879 -6.006 1.00 87.50 153 ALA A CA 1
ATOM 1138 C C . ALA A 1 153 ? -6.633 4.230 -6.118 1.00 87.50 153 ALA A C 1
ATOM 1140 O O . ALA A 1 153 ? -6.035 4.515 -7.152 1.00 87.50 153 ALA A O 1
ATOM 1141 N N . LEU A 1 154 ? -6.593 5.009 -5.032 1.00 89.31 154 LEU A N 1
ATOM 1142 C CA . LEU A 1 154 ? -5.860 6.280 -4.982 1.00 89.31 154 LEU A CA 1
ATOM 1143 C C . LEU A 1 154 ? -4.353 6.082 -5.216 1.00 89.31 154 LEU A C 1
ATOM 1145 O O . LEU A 1 154 ? -3.724 6.838 -5.957 1.00 89.31 154 LEU A O 1
ATOM 1149 N N . TRP A 1 155 ? -3.767 5.039 -4.626 1.00 91.94 155 TRP A N 1
ATOM 1150 C CA . TRP A 1 155 ? -2.380 4.666 -4.886 1.00 91.94 155 TRP A CA 1
ATOM 1151 C C . TRP A 1 155 ? -2.165 4.283 -6.353 1.00 91.94 155 TRP A C 1
ATOM 1153 O O . TRP A 1 155 ? -1.219 4.774 -6.966 1.00 91.94 155 TRP A O 1
ATOM 1163 N N . ALA A 1 156 ? -3.032 3.452 -6.935 1.00 89.50 156 ALA A N 1
ATOM 1164 C CA . ALA A 1 156 ? -2.908 3.021 -8.324 1.00 89.50 156 ALA A CA 1
ATOM 1165 C C . ALA A 1 156 ? -2.944 4.210 -9.300 1.00 89.50 156 ALA A C 1
ATOM 1167 O O . ALA A 1 156 ? -2.133 4.260 -10.225 1.00 89.50 156 ALA A O 1
ATOM 1168 N N . ASP A 1 157 ? -3.793 5.207 -9.048 1.00 87.62 157 ASP A N 1
ATOM 1169 C CA . ASP A 1 157 ? -3.863 6.436 -9.849 1.00 87.62 157 ASP A CA 1
ATOM 1170 C C . ASP A 1 157 ? -2.576 7.271 -9.787 1.00 87.62 157 ASP A C 1
ATOM 1172 O O . ASP A 1 157 ? -2.234 7.966 -10.745 1.00 87.62 157 ASP A O 1
ATOM 1176 N N . SER A 1 158 ? -1.819 7.174 -8.689 1.00 86.12 158 SER A N 1
ATOM 1177 C CA . SER A 1 158 ? -0.526 7.854 -8.543 1.00 86.12 158 SER A CA 1
ATOM 1178 C C . SER A 1 158 ? 0.615 7.197 -9.334 1.00 86.12 158 SER A C 1
ATOM 1180 O O . SER A 1 158 ? 1.689 7.786 -9.489 1.00 86.12 158 SER A O 1
ATOM 1182 N N . LEU A 1 159 ? 0.415 5.975 -9.842 1.00 87.50 159 LEU A N 1
ATOM 1183 C CA . LEU A 1 159 ? 1.450 5.228 -10.553 1.00 87.50 159 LEU A CA 1
ATOM 1184 C C . LEU A 1 159 ? 1.615 5.707 -12.007 1.00 87.50 159 LEU A C 1
ATOM 1186 O O . LEU A 1 159 ? 0.647 6.050 -12.687 1.00 87.50 159 LEU A O 1
ATOM 1190 N N . PRO A 1 160 ? 2.837 5.668 -12.565 1.00 85.69 160 PRO A N 1
ATOM 1191 C CA . PRO A 1 160 ? 3.040 5.995 -13.969 1.00 85.69 160 PRO A CA 1
ATOM 1192 C C . PRO A 1 160 ? 2.430 4.920 -14.879 1.00 85.69 160 PRO A C 1
ATOM 1194 O O . PRO A 1 160 ? 2.592 3.722 -14.649 1.00 85.69 160 PRO A O 1
ATOM 1197 N N . SER A 1 161 ? 1.803 5.331 -15.984 1.00 81.50 161 SER A N 1
ATOM 1198 C CA . SER A 1 161 ? 1.373 4.399 -17.039 1.00 81.50 161 SER A CA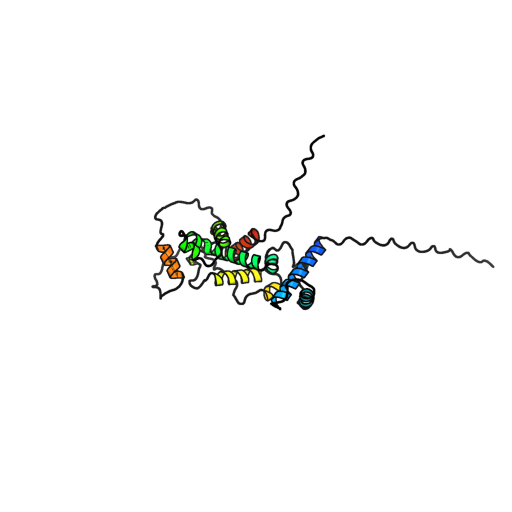 1
ATOM 1199 C C . SER A 1 161 ? 2.557 3.540 -17.536 1.00 81.50 161 SER A C 1
ATOM 1201 O O . SER A 1 161 ? 3.659 4.081 -17.708 1.00 81.50 161 SER A O 1
ATOM 1203 N N . PRO A 1 162 ? 2.373 2.222 -17.771 1.00 85.38 162 PRO A N 1
ATOM 1204 C CA . PRO A 1 162 ? 1.116 1.453 -17.757 1.00 85.38 162 PRO A CA 1
ATOM 1205 C C . PRO A 1 162 ? 0.661 0.929 -16.380 1.00 85.38 162 PRO A C 1
ATOM 1207 O O . PRO A 1 162 ? -0.383 0.287 -16.303 1.00 85.38 162 PRO A O 1
ATOM 1210 N N . LEU A 1 163 ? 1.422 1.165 -15.306 1.00 85.00 163 LEU A N 1
ATOM 1211 C CA . LEU A 1 163 ? 1.178 0.549 -13.996 1.00 85.00 163 LEU A CA 1
ATOM 1212 C C . LEU A 1 163 ? -0.153 0.980 -13.377 1.00 85.00 163 LEU A C 1
ATOM 1214 O O . LEU A 1 163 ? -0.830 0.142 -12.790 1.00 85.00 163 LEU A O 1
ATOM 1218 N N . SER A 1 164 ? -0.560 2.238 -13.560 1.00 85.06 164 SER A N 1
ATOM 1219 C CA . SER A 1 164 ? -1.843 2.728 -13.045 1.00 85.06 164 SER A CA 1
ATOM 1220 C C . SER A 1 164 ? -3.024 1.872 -13.497 1.00 85.06 164 SER A C 1
ATOM 1222 O O . SER A 1 164 ? -3.841 1.468 -12.680 1.00 85.06 164 SER A O 1
ATOM 1224 N N . HIS A 1 165 ? -3.071 1.488 -14.774 1.00 83.25 165 HIS A N 1
ATOM 1225 C CA . HIS A 1 165 ? -4.145 0.646 -15.308 1.00 83.25 165 HIS A CA 1
ATOM 1226 C C . HIS A 1 165 ? -4.054 -0.818 -14.863 1.00 83.25 165 HIS A C 1
ATOM 1228 O O . HIS A 1 165 ? -5.076 -1.469 -14.684 1.00 83.25 165 HIS A O 1
ATOM 1234 N N . GLU A 1 166 ? -2.846 -1.361 -14.702 1.00 84.44 166 GLU A N 1
ATOM 1235 C CA . GLU A 1 166 ? -2.658 -2.766 -14.306 1.00 84.44 166 GLU A CA 1
ATOM 1236 C C . GLU A 1 166 ? -2.993 -3.020 -12.830 1.00 84.44 166 GLU A C 1
ATOM 1238 O O . GLU A 1 166 ? -3.361 -4.139 -12.449 1.00 84.44 166 GLU A O 1
ATOM 1243 N N . TYR A 1 167 ? -2.830 -1.986 -12.004 1.00 81.38 167 TYR A N 1
ATOM 1244 C CA . TYR A 1 167 ? -3.014 -2.038 -10.559 1.00 81.38 167 TYR A CA 1
ATOM 1245 C C . TYR A 1 167 ? -4.289 -1.344 -10.076 1.00 81.38 167 TYR A C 1
ATOM 1247 O O . TYR A 1 167 ? -4.638 -1.529 -8.912 1.00 81.38 167 TYR A O 1
ATOM 1255 N N . ALA A 1 168 ? -5.012 -0.638 -10.954 1.00 79.75 168 ALA A N 1
ATOM 1256 C CA . ALA A 1 168 ? -6.330 -0.097 -10.651 1.00 79.75 168 ALA A CA 1
ATOM 1257 C C . ALA A 1 168 ? -7.267 -1.225 -10.179 1.00 79.75 168 ALA A C 1
ATOM 1259 O O . ALA A 1 168 ? -7.527 -2.171 -10.934 1.00 79.75 168 ALA A O 1
ATOM 1260 N N . PRO A 1 169 ? -7.765 -1.178 -8.934 1.00 71.75 169 PRO A N 1
ATOM 1261 C CA . PRO A 1 169 ? -8.801 -2.098 -8.500 1.00 71.75 169 PRO A CA 1
ATOM 1262 C C . PRO A 1 169 ? -10.115 -1.757 -9.222 1.00 71.75 169 PRO A C 1
ATOM 1264 O O . PRO A 1 169 ? -10.313 -0.641 -9.692 1.00 71.75 169 PRO A O 1
ATOM 1267 N N . GLY A 1 170 ? -11.066 -2.695 -9.258 1.00 62.00 170 GLY A N 1
ATOM 1268 C CA . GLY A 1 170 ? -12.427 -2.402 -9.741 1.00 62.00 170 GLY A CA 1
ATOM 1269 C C . GLY A 1 170 ? -13.198 -1.396 -8.865 1.00 62.00 170 GLY A C 1
ATOM 1270 O O . GLY A 1 170 ? -14.310 -1.005 -9.214 1.00 62.00 170 GLY A O 1
ATOM 1271 N N . ALA A 1 171 ? -12.627 -0.994 -7.725 1.00 61.28 171 ALA A N 1
ATOM 1272 C CA . ALA A 1 171 ? -13.174 -0.003 -6.809 1.00 61.28 171 ALA A CA 1
ATOM 1273 C C . ALA A 1 171 ? -12.863 1.427 -7.274 1.00 61.28 171 ALA A C 1
ATOM 1275 O O . ALA A 1 171 ? -11.817 1.694 -7.863 1.00 61.28 171 ALA A O 1
ATOM 1276 N N . ARG A 1 172 ? -13.767 2.367 -6.974 1.00 64.50 172 ARG A N 1
ATOM 1277 C CA . ARG A 1 172 ? -13.537 3.790 -7.253 1.00 64.50 172 ARG A CA 1
ATOM 1278 C C . ARG A 1 172 ? -12.502 4.368 -6.273 1.00 64.50 172 ARG A C 1
ATOM 1280 O O . ARG A 1 172 ? -12.557 4.012 -5.094 1.00 64.50 172 ARG A O 1
ATOM 1287 N N . PRO A 1 173 ? -11.616 5.276 -6.721 1.00 69.00 173 PRO A N 1
ATOM 1288 C CA . PRO A 1 173 ? -10.716 6.008 -5.835 1.00 69.00 173 PRO A CA 1
ATOM 1289 C C . PRO A 1 173 ? -11.481 6.717 -4.723 1.00 69.00 173 PRO A C 1
ATOM 1291 O O . PRO A 1 173 ? -12.559 7.276 -4.954 1.00 69.00 173 PRO A O 1
ATOM 1294 N N . LEU A 1 174 ? -10.929 6.678 -3.507 1.00 68.00 174 LEU A N 1
ATOM 1295 C CA . LEU A 1 174 ? -11.539 7.332 -2.354 1.00 68.00 174 LEU A CA 1
ATOM 1296 C C . LEU A 1 174 ? -11.424 8.854 -2.500 1.00 68.00 174 LEU A C 1
ATOM 1298 O O . LEU A 1 174 ? -10.444 9.466 -2.079 1.00 68.00 174 LEU A O 1
ATOM 1302 N N . HIS A 1 175 ? -12.451 9.468 -3.078 1.00 63.94 175 HIS A N 1
ATOM 1303 C CA . HIS A 1 175 ? -12.640 10.913 -3.060 1.00 63.94 175 HIS A CA 1
ATOM 1304 C C . HIS A 1 175 ? -13.561 11.262 -1.897 1.00 63.94 175 HIS A C 1
ATOM 1306 O O . HIS A 1 175 ? -14.779 11.112 -1.980 1.00 63.94 175 HIS A O 1
ATOM 1312 N N . LEU A 1 176 ? -12.968 11.687 -0.784 1.00 56.62 176 LEU A N 1
ATOM 1313 C CA . LEU A 1 176 ? -13.740 12.157 0.359 1.00 56.62 176 LEU A CA 1
ATOM 1314 C C . LEU A 1 176 ? -14.351 13.523 0.019 1.00 56.62 176 LEU A C 1
ATOM 1316 O O . LEU A 1 176 ? -13.635 14.378 -0.514 1.00 56.62 176 LEU A O 1
ATOM 1320 N N . PRO A 1 177 ? -15.648 13.748 0.294 1.00 45.78 177 PRO A N 1
ATOM 1321 C CA . PRO A 1 177 ? -16.259 15.042 0.052 1.00 45.78 177 PRO A CA 1
ATOM 1322 C C . PRO A 1 177 ? -15.527 16.122 0.855 1.00 45.78 177 PRO A C 1
ATOM 1324 O O . PRO A 1 177 ? -15.271 15.982 2.051 1.00 45.78 177 PRO A O 1
ATOM 1327 N N . HIS A 1 178 ? -15.198 17.216 0.173 1.00 43.31 178 HIS A N 1
ATOM 1328 C CA . HIS A 1 178 ? -14.751 18.447 0.805 1.00 43.31 178 HIS A CA 1
ATOM 1329 C C . HIS A 1 178 ? -15.914 18.973 1.649 1.00 43.31 178 HIS A C 1
ATOM 1331 O O . HIS A 1 178 ? -16.934 19.366 1.087 1.00 43.31 178 HIS A O 1
ATOM 1337 N N . VAL A 1 179 ? -15.810 18.944 2.977 1.00 43.84 179 VAL A N 1
ATOM 1338 C CA . VAL A 1 179 ? -16.800 19.611 3.829 1.00 43.84 179 VAL A CA 1
ATOM 1339 C C . VAL A 1 179 ? -16.490 21.110 3.784 1.00 43.84 179 VAL A C 1
ATOM 1341 O O . VAL A 1 179 ? -15.468 21.517 4.345 1.00 43.84 179 VAL A O 1
ATOM 1344 N N . PRO A 1 180 ? -17.308 21.956 3.121 1.00 37.50 180 PRO A N 1
ATOM 1345 C CA . PRO A 1 180 ? -17.194 23.388 3.330 1.00 37.50 180 PRO A CA 1
ATOM 1346 C C . PRO A 1 180 ? -17.509 23.670 4.808 1.00 37.50 180 PRO A C 1
ATOM 1348 O O . PRO A 1 180 ? -18.435 23.074 5.365 1.00 37.50 180 PRO A O 1
ATOM 1351 N N . PRO A 1 181 ? -16.750 24.544 5.479 1.00 44.28 181 PRO A N 1
ATOM 1352 C CA . PRO A 1 181 ? -16.957 24.796 6.892 1.00 44.28 181 PRO A CA 1
ATOM 1353 C C . PRO A 1 181 ? -18.185 25.691 7.076 1.00 44.28 181 PRO A C 1
ATOM 1355 O O . PRO A 1 181 ? -18.021 26.900 7.096 1.00 44.28 181 PRO A O 1
ATOM 1358 N N . GLU A 1 182 ? -19.397 25.149 7.244 1.00 41.47 182 GLU A N 1
ATOM 1359 C CA . GLU A 1 182 ? -20.498 25.911 7.860 1.00 41.47 182 GLU A CA 1
ATOM 1360 C C . GLU A 1 182 ? -21.570 25.054 8.563 1.00 41.47 182 GLU A C 1
ATOM 1362 O O . GLU A 1 182 ? -21.766 23.883 8.230 1.00 41.47 182 GLU A O 1
ATOM 1367 N N . PRO A 1 183 ? -22.250 25.620 9.584 1.00 57.09 183 PRO A N 1
ATOM 1368 C CA . PRO A 1 183 ? -23.026 24.863 10.553 1.00 57.0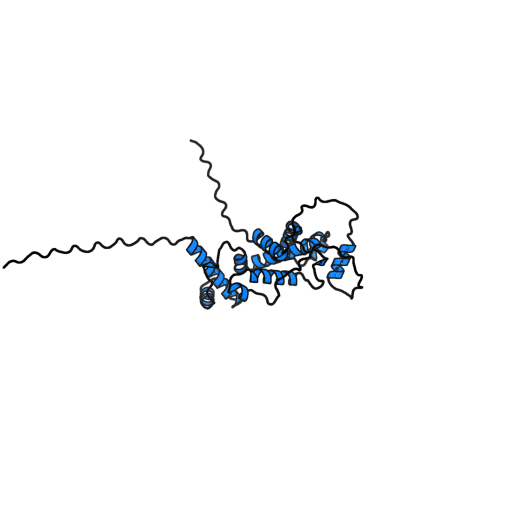9 183 PRO A CA 1
ATOM 1369 C C . PRO A 1 183 ? -24.498 24.756 10.138 1.00 57.09 183 PRO A C 1
ATOM 1371 O O . PRO A 1 183 ? -25.170 25.765 9.936 1.00 57.09 183 PRO A O 1
ATOM 1374 N N . ALA A 1 184 ? -25.063 23.548 10.127 1.00 38.94 184 ALA A N 1
ATOM 1375 C CA . ALA A 1 184 ? -26.511 23.387 10.030 1.00 38.94 184 ALA A CA 1
ATOM 1376 C C . ALA A 1 184 ? -27.033 22.316 10.993 1.00 38.94 184 ALA A C 1
ATOM 1378 O O . ALA A 1 184 ? -26.546 21.193 11.068 1.00 38.94 184 ALA A O 1
ATOM 1379 N N . ARG A 1 185 ? -28.031 22.744 11.768 1.00 46.72 185 ARG A N 1
ATOM 1380 C CA . ARG A 1 185 ? -28.750 22.037 12.836 1.00 46.72 185 ARG A CA 1
ATOM 1381 C C . ARG A 1 185 ? -29.363 20.699 12.382 1.00 46.72 185 ARG A C 1
ATOM 1383 O O . ARG A 1 185 ? -29.656 20.530 11.200 1.00 46.72 185 ARG A O 1
ATOM 1390 N N . PRO A 1 186 ? -29.645 19.778 13.322 1.00 42.22 186 PRO A N 1
ATOM 1391 C CA . PRO A 1 186 ? -30.009 18.408 12.991 1.00 42.22 186 PRO A CA 1
ATOM 1392 C C . PRO A 1 186 ? -31.477 18.290 12.556 1.00 42.22 186 PRO A C 1
ATOM 1394 O O . PRO A 1 186 ? -32.370 18.860 13.184 1.00 42.22 186 PRO A O 1
ATOM 1397 N N . ARG A 1 187 ? -31.738 17.484 11.519 1.00 41.12 187 ARG A N 1
ATOM 1398 C CA . ARG A 1 187 ? -33.062 16.902 11.256 1.00 41.12 187 ARG A CA 1
ATOM 1399 C C . ARG A 1 187 ? -33.083 15.479 11.802 1.00 41.12 187 ARG A C 1
ATOM 1401 O O . ARG A 1 187 ? -32.280 14.645 11.399 1.00 41.12 187 ARG A O 1
ATOM 1408 N N . ALA A 1 188 ? -33.999 15.229 12.732 1.00 47.38 188 ALA A N 1
ATOM 1409 C CA . ALA A 1 188 ? -34.270 13.905 13.267 1.00 47.38 188 ALA A CA 1
ATOM 1410 C C . ALA A 1 188 ? -34.971 13.050 12.201 1.00 47.38 188 ALA A C 1
ATOM 1412 O O . ALA A 1 188 ? -36.051 13.406 11.732 1.00 47.38 188 ALA A O 1
ATOM 1413 N N . ILE A 1 189 ? -34.356 11.928 11.835 1.00 41.03 189 ILE A N 1
ATOM 1414 C CA . ILE A 1 189 ? -34.979 10.850 11.064 1.00 41.03 189 ILE A CA 1
ATOM 1415 C C . ILE A 1 189 ? -34.736 9.567 11.860 1.00 41.03 189 ILE A C 1
ATOM 1417 O O . ILE A 1 189 ? -33.605 9.276 12.252 1.00 41.03 189 ILE A O 1
ATOM 1421 N N . ALA A 1 190 ? -35.819 8.857 12.172 1.00 44.12 190 ALA A N 1
ATOM 1422 C CA . ALA A 1 190 ? -35.796 7.615 12.936 1.00 44.12 190 ALA A CA 1
ATOM 1423 C C . ALA A 1 190 ? -35.099 6.490 12.139 1.00 44.12 190 ALA A C 1
ATOM 1425 O O . ALA A 1 190 ? -35.329 6.390 10.931 1.00 44.12 190 ALA A O 1
ATOM 1426 N N . PRO A 1 191 ? -34.267 5.645 12.775 1.00 41.00 191 PRO A N 1
ATOM 1427 C CA . PRO A 1 191 ? -33.473 4.652 12.058 1.00 41.00 191 PRO A CA 1
ATOM 1428 C C . PRO A 1 191 ? -34.242 3.338 11.781 1.00 41.00 191 PRO A C 1
ATOM 1430 O O . PRO A 1 191 ? -34.986 2.874 12.650 1.00 41.00 191 PRO A O 1
ATOM 1433 N N . PRO A 1 192 ? -34.022 2.691 10.617 1.00 44.59 192 PRO A N 1
ATOM 1434 C CA . PRO A 1 192 ? -34.299 1.268 10.394 1.00 44.59 192 PRO A CA 1
ATOM 1435 C C . PRO A 1 192 ? -33.249 0.369 11.101 1.00 44.59 192 PRO A C 1
ATOM 1437 O O . PRO A 1 192 ? -32.268 0.877 11.654 1.00 44.59 192 PRO A O 1
ATOM 1440 N N . PRO A 1 193 ? -33.446 -0.964 11.169 1.00 49.56 193 PRO A N 1
ATOM 1441 C CA . PRO A 1 193 ? -32.672 -1.812 12.071 1.00 49.56 193 PRO A CA 1
ATOM 1442 C C . PRO A 1 193 ? -31.323 -2.293 11.486 1.00 49.56 193 PRO A C 1
ATOM 1444 O O . PRO A 1 193 ? -31.257 -2.808 10.378 1.00 49.56 193 PRO A O 1
ATOM 1447 N N . HIS A 1 194 ? -30.283 -2.184 12.328 1.00 54.38 194 HIS A N 1
ATOM 1448 C CA . HIS A 1 194 ? -28.972 -2.867 12.325 1.00 54.38 194 HIS A CA 1
ATOM 1449 C C . HIS A 1 194 ? -27.958 -2.557 11.205 1.00 54.38 194 HIS A C 1
ATOM 1451 O O . HIS A 1 194 ? -27.682 -3.389 10.349 1.00 54.38 194 HIS A O 1
ATOM 1457 N N . THR A 1 195 ? -27.265 -1.422 11.322 1.00 55.66 195 THR A N 1
ATOM 1458 C CA . THR A 1 195 ? -26.000 -1.142 10.616 1.00 55.66 195 THR A CA 1
ATOM 1459 C C . THR A 1 195 ? -24.906 -0.733 11.605 1.00 55.66 195 THR A C 1
ATOM 1461 O O . THR A 1 195 ? -25.182 -0.269 12.715 1.00 55.66 195 THR A O 1
ATOM 1464 N N . LEU A 1 196 ? -23.646 -0.945 11.216 1.00 55.16 196 LEU A N 1
ATOM 1465 C CA . LEU A 1 196 ? -22.425 -0.664 11.987 1.00 55.16 196 LEU A CA 1
ATOM 1466 C C . LEU A 1 196 ? -22.417 0.784 12.528 1.00 55.16 196 LEU A C 1
ATOM 1468 O O . LEU A 1 196 ? -22.033 1.016 13.672 1.00 55.16 196 LEU A O 1
ATOM 1472 N N . ALA A 1 197 ? -23.001 1.721 11.774 1.00 54.91 197 ALA A N 1
ATOM 1473 C CA . ALA A 1 197 ? -23.264 3.102 12.178 1.00 54.91 197 ALA A CA 1
ATOM 1474 C C . ALA A 1 197 ? -24.072 3.244 13.483 1.00 54.91 197 ALA A C 1
ATOM 1476 O O . ALA A 1 197 ? -23.785 4.131 14.286 1.00 54.91 197 ALA A O 1
ATOM 1477 N N . ARG A 1 198 ? -25.041 2.358 13.753 1.00 55.12 198 ARG A N 1
ATOM 1478 C CA . ARG A 1 198 ? -25.824 2.380 14.998 1.00 55.12 198 ARG A CA 1
ATOM 1479 C C . ARG A 1 198 ? -25.015 1.884 16.195 1.00 55.12 198 ARG A C 1
ATOM 1481 O O . ARG A 1 198 ? -25.095 2.503 17.248 1.00 55.12 198 ARG A O 1
ATOM 1488 N N . ARG A 1 199 ? -24.188 0.841 16.030 1.00 56.12 199 ARG A N 1
ATOM 1489 C CA . ARG A 1 199 ? -23.263 0.379 17.088 1.00 56.12 199 ARG A CA 1
ATOM 1490 C C . ARG A 1 199 ? -22.204 1.436 17.405 1.00 56.12 199 ARG A C 1
ATOM 1492 O O . ARG A 1 199 ? -21.934 1.700 18.571 1.00 56.12 199 ARG A O 1
ATOM 1499 N N . LEU A 1 200 ? -21.663 2.094 16.376 1.00 57.50 200 LEU A N 1
ATOM 1500 C CA . LEU A 1 200 ? -20.725 3.208 16.542 1.00 57.50 200 LEU A CA 1
ATOM 1501 C C . LEU A 1 200 ? -21.381 4.415 17.227 1.00 57.50 200 LEU A C 1
ATOM 1503 O O . LEU A 1 200 ? -20.760 5.048 18.081 1.00 57.50 200 LEU A O 1
ATOM 1507 N N . ARG A 1 201 ? -22.650 4.709 16.912 1.00 56.72 201 ARG A N 1
ATOM 1508 C CA . ARG A 1 201 ? -23.410 5.784 17.562 1.00 56.72 201 ARG A CA 1
ATOM 1509 C C . ARG A 1 201 ? -23.747 5.442 19.021 1.00 56.72 201 ARG A C 1
ATOM 1511 O O . ARG A 1 201 ? -23.517 6.282 19.883 1.00 56.72 201 ARG A O 1
ATOM 1518 N N . GLU A 1 202 ? -24.180 4.216 19.320 1.00 56.03 202 GLU A N 1
ATOM 1519 C CA . GLU A 1 202 ? -24.462 3.734 20.687 1.00 56.03 202 GLU A CA 1
ATOM 1520 C C . GLU A 1 202 ? -23.208 3.776 21.587 1.00 56.03 202 GLU A C 1
ATOM 1522 O O . GLU A 1 202 ? -23.277 4.265 22.717 1.00 56.03 202 GLU A O 1
ATOM 1527 N N . LEU A 1 203 ? -22.036 3.381 21.070 1.00 54.62 203 LEU A N 1
ATOM 1528 C CA . LEU A 1 203 ? -20.761 3.505 21.793 1.00 54.62 203 LEU A CA 1
ATOM 1529 C C . LEU A 1 203 ? -20.349 4.971 22.012 1.00 54.62 203 LEU A C 1
ATOM 1531 O O . LEU A 1 203 ? -19.848 5.321 23.081 1.00 54.62 203 LEU A O 1
ATOM 1535 N N . SER A 1 204 ? -20.608 5.850 21.037 1.00 51.12 204 SER A N 1
ATOM 1536 C CA . SER A 1 204 ? -20.314 7.285 21.163 1.00 51.12 204 SER A CA 1
ATOM 1537 C C . SER A 1 204 ? -21.248 8.022 22.138 1.00 51.12 204 SER A C 1
ATOM 1539 O O . SER A 1 204 ? -20.834 8.989 22.778 1.00 51.12 204 SER A O 1
ATOM 1541 N N . GLU A 1 205 ? -22.498 7.569 22.295 1.00 53.78 205 GLU A N 1
ATOM 1542 C CA . GLU A 1 205 ? -23.470 8.173 23.217 1.00 53.78 205 GLU A CA 1
ATOM 1543 C C . GLU A 1 205 ? -23.261 7.735 24.674 1.00 53.78 205 GLU A C 1
ATOM 1545 O O . GLU A 1 205 ? -23.519 8.522 25.589 1.00 53.78 205 GLU A O 1
ATOM 1550 N N . MET A 1 206 ? -22.715 6.536 24.902 1.00 48.09 206 MET A N 1
ATOM 1551 C CA . MET A 1 206 ? -22.341 6.050 26.238 1.00 48.09 206 MET A CA 1
ATOM 1552 C C . MET A 1 206 ? -21.133 6.777 26.848 1.00 48.09 206 MET A C 1
ATOM 1554 O O . MET A 1 206 ? -20.964 6.761 28.067 1.00 48.09 206 MET A O 1
ATOM 1558 N N . VAL A 1 207 ? -20.315 7.456 26.038 1.00 50.09 207 VAL A N 1
ATOM 1559 C CA . VAL A 1 207 ? -19.093 8.139 26.491 1.00 50.09 207 VAL A CA 1
ATOM 1560 C C . VAL A 1 207 ? -19.142 9.616 26.098 1.00 50.09 207 VAL A C 1
ATOM 1562 O O . VAL A 1 207 ? -18.330 10.120 25.329 1.00 50.09 207 VAL A O 1
ATOM 1565 N N . ARG A 1 208 ? -20.103 10.358 26.663 1.00 43.09 208 ARG A N 1
ATOM 1566 C CA . ARG A 1 208 ? -20.005 11.825 26.757 1.00 43.09 208 ARG A CA 1
ATOM 1567 C C . ARG A 1 208 ? -19.279 12.213 28.049 1.00 43.09 208 ARG A C 1
ATOM 1569 O O . ARG A 1 208 ? -19.928 12.297 29.094 1.00 43.09 208 ARG A O 1
ATOM 1576 N N . PRO A 1 209 ? -17.975 12.536 28.028 1.00 46.22 209 PRO A N 1
ATOM 1577 C CA . PRO A 1 209 ? -17.361 13.209 29.160 1.00 46.22 209 PRO A CA 1
ATOM 1578 C C . PRO A 1 209 ? -17.914 14.639 29.262 1.00 46.22 209 PRO A C 1
ATOM 1580 O O . PRO A 1 209 ? -17.667 15.498 28.415 1.00 46.22 209 PRO A O 1
ATOM 1583 N N . ARG A 1 210 ? -18.663 14.921 30.336 1.00 45.72 210 ARG A N 1
ATOM 1584 C CA . ARG A 1 210 ? -18.926 16.286 30.823 1.00 45.72 210 ARG A CA 1
ATOM 1585 C C . ARG A 1 210 ? -17.645 16.851 31.448 1.00 45.72 210 ARG A C 1
ATOM 1587 O O . ARG A 1 210 ? -17.591 17.085 32.648 1.00 45.72 210 ARG A O 1
ATOM 1594 N N . THR A 1 211 ? -16.607 17.089 30.657 1.00 42.62 211 THR A N 1
ATOM 1595 C CA . THR A 1 211 ? -15.444 17.856 31.117 1.00 42.62 211 THR A CA 1
ATOM 1596 C C . THR A 1 211 ? -14.966 18.781 30.011 1.00 42.62 211 THR A C 1
ATOM 1598 O O . THR A 1 211 ? -14.519 18.378 28.942 1.00 42.62 211 THR A O 1
ATOM 1601 N N . ARG A 1 212 ? -15.106 20.078 30.285 1.00 43.66 212 ARG A N 1
ATOM 1602 C CA . ARG A 1 212 ? -14.688 21.186 29.429 1.00 43.66 212 ARG A CA 1
ATOM 1603 C C . ARG A 1 212 ? -13.167 21.340 29.539 1.00 43.66 212 ARG A C 1
ATOM 1605 O O . ARG A 1 212 ? -12.684 22.285 30.148 1.00 43.66 212 ARG A O 1
ATOM 1612 N N . ILE A 1 213 ? -12.415 20.379 29.010 1.00 46.53 213 ILE A N 1
ATOM 1613 C CA . ILE A 1 213 ? -10.962 20.501 28.863 1.00 46.53 213 ILE A CA 1
ATOM 1614 C C . ILE A 1 213 ? -10.717 21.253 27.556 1.00 46.53 213 ILE A C 1
ATOM 1616 O O . ILE A 1 213 ? -10.957 20.734 26.468 1.00 46.53 213 ILE A O 1
ATOM 1620 N N . VAL A 1 214 ? -10.280 22.506 27.666 1.00 46.84 214 VAL A N 1
ATOM 1621 C CA . VAL A 1 214 ? -9.801 23.284 26.520 1.00 46.84 214 VAL A CA 1
ATOM 1622 C C . VAL A 1 214 ? -8.393 22.788 26.204 1.00 46.84 214 VAL A C 1
ATOM 1624 O O . VAL A 1 214 ? -7.416 23.249 26.786 1.00 46.84 214 VAL A O 1
ATOM 1627 N N . LEU A 1 215 ? -8.292 21.804 25.311 1.00 43.75 215 LEU A N 1
ATOM 1628 C CA . LEU A 1 215 ? -7.021 21.461 24.680 1.00 43.75 215 LEU A CA 1
ATOM 1629 C C . LEU A 1 215 ? -6.594 22.639 23.787 1.00 43.75 215 LEU A C 1
ATOM 1631 O O . LEU A 1 215 ? -7.444 23.173 23.062 1.00 43.75 215 LEU A O 1
ATOM 1635 N N . PRO A 1 216 ? -5.314 23.059 23.801 1.00 35.94 216 PRO A N 1
ATOM 1636 C CA . PRO A 1 216 ? -4.822 24.010 22.820 1.00 35.94 216 PRO A CA 1
ATOM 1637 C C . PRO A 1 216 ? -5.025 23.390 21.438 1.00 35.94 216 PRO A C 1
ATOM 1639 O O . PRO A 1 216 ? -4.430 22.369 21.094 1.00 35.94 216 PRO A O 1
ATOM 1642 N N . ARG A 1 217 ? -5.926 23.995 20.662 1.00 40.44 217 ARG A N 1
ATOM 1643 C CA . ARG A 1 217 ? -6.181 23.655 19.267 1.00 40.44 217 ARG A CA 1
ATOM 1644 C C . ARG A 1 217 ? -4.923 24.044 18.501 1.00 40.44 217 ARG A C 1
ATOM 1646 O O . ARG A 1 217 ? -4.834 25.154 17.986 1.00 40.44 217 ARG A O 1
ATOM 1653 N N . ALA A 1 218 ? -3.929 23.157 18.461 1.00 40.38 218 ALA A N 1
ATOM 1654 C CA . ALA A 1 218 ? -2.948 23.201 17.396 1.00 40.38 218 ALA A CA 1
ATOM 1655 C C . ALA A 1 218 ? -3.781 23.138 16.118 1.00 40.38 218 ALA A C 1
ATOM 1657 O O . ALA A 1 218 ? -4.409 22.120 15.828 1.00 40.38 218 ALA A O 1
ATOM 1658 N N . ALA A 1 219 ? -3.900 24.274 15.437 1.00 40.25 219 ALA A N 1
ATOM 1659 C CA . ALA A 1 219 ? -4.549 24.382 14.148 1.00 40.25 219 ALA A CA 1
ATOM 1660 C C . ALA A 1 219 ? -3.654 23.667 13.131 1.00 40.25 219 ALA A C 1
ATOM 1662 O O . ALA A 1 219 ? -3.030 24.286 12.278 1.00 40.25 219 ALA A O 1
ATOM 1663 N N . GLN A 1 220 ? -3.538 22.347 13.267 1.00 50.38 220 GLN A N 1
ATOM 1664 C CA . GLN A 1 220 ? -3.133 21.493 12.176 1.00 50.38 220 GLN A CA 1
ATOM 1665 C C . GLN A 1 220 ? -4.259 21.645 11.167 1.00 50.38 220 GLN A C 1
ATOM 1667 O O . GLN A 1 220 ? -5.365 21.147 11.373 1.00 50.38 220 GLN A O 1
ATOM 1672 N N . GLN A 1 221 ? -4.003 22.477 10.159 1.00 51.03 221 GLN A N 1
ATOM 1673 C CA . GLN A 1 221 ? -4.861 22.620 8.999 1.00 51.03 221 GLN A CA 1
ATOM 1674 C C . GLN A 1 221 ? -5.141 21.206 8.508 1.00 51.03 221 GLN A C 1
ATOM 1676 O O . GLN A 1 221 ? -4.231 20.511 8.061 1.00 51.03 221 GLN A O 1
ATOM 1681 N N . THR A 1 222 ? -6.372 20.739 8.704 1.00 55.12 222 THR A N 1
ATOM 1682 C CA . THR A 1 222 ? -6.766 19.417 8.244 1.00 55.12 222 THR A CA 1
ATOM 1683 C C . THR A 1 222 ? -6.628 19.449 6.728 1.00 55.12 222 THR A C 1
ATOM 1685 O O . THR A 1 222 ? -7.271 20.296 6.098 1.00 55.12 222 THR A O 1
ATOM 1688 N N . PRO A 1 223 ? -5.751 18.625 6.132 1.00 60.47 223 PRO A N 1
ATOM 1689 C CA . PRO A 1 223 ? -5.519 18.701 4.703 1.00 60.47 223 PRO A CA 1
ATOM 1690 C C . PRO A 1 223 ? -6.847 18.446 3.974 1.00 60.47 223 PRO A C 1
ATOM 1692 O O . PRO A 1 223 ? -7.594 17.546 4.375 1.00 60.47 223 PRO A O 1
ATOM 1695 N N . PRO A 1 224 ? -7.166 19.221 2.919 1.00 60.25 224 PRO A N 1
ATOM 1696 C CA . PRO A 1 224 ? -8.418 19.059 2.179 1.00 60.25 224 PRO A CA 1
ATOM 1697 C C . PRO A 1 224 ? -8.543 17.656 1.565 1.00 60.25 224 PRO A C 1
ATOM 1699 O O . PRO A 1 224 ? -9.654 17.168 1.384 1.00 60.25 224 PRO A O 1
ATOM 1702 N N . GLU A 1 225 ? -7.419 16.971 1.338 1.00 81.94 225 GLU A N 1
ATOM 1703 C CA . GLU A 1 225 ? -7.350 15.596 0.848 1.00 81.94 225 GLU A CA 1
ATOM 1704 C C . GLU A 1 225 ? -6.809 14.630 1.921 1.00 81.94 225 GLU A C 1
ATOM 1706 O O . GLU A 1 225 ? -5.701 14.103 1.832 1.00 81.94 225 GLU A O 1
ATOM 1711 N N . ARG A 1 226 ? -7.585 14.374 2.978 1.00 85.00 226 ARG A N 1
ATOM 1712 C CA . ARG A 1 226 ? -7.158 13.483 4.078 1.00 85.00 226 ARG A CA 1
ATOM 1713 C C . ARG A 1 226 ? -6.757 12.077 3.635 1.00 85.00 226 ARG A C 1
ATOM 1715 O O . ARG A 1 226 ? -5.805 11.538 4.183 1.00 85.00 226 ARG A O 1
ATOM 1722 N N . ALA A 1 227 ? -7.438 11.500 2.643 1.00 86.75 227 ALA A N 1
ATOM 1723 C CA . ALA A 1 227 ? -7.102 10.173 2.126 1.00 86.75 227 ALA A CA 1
ATOM 1724 C C . ALA A 1 227 ? -5.725 10.143 1.447 1.00 86.75 227 ALA A C 1
ATOM 1726 O O . ALA A 1 227 ? -4.929 9.247 1.729 1.00 86.75 227 ALA A O 1
ATOM 1727 N N . SER A 1 228 ? -5.412 11.136 0.604 1.00 88.50 228 SER A N 1
ATOM 1728 C CA . SER A 1 228 ? -4.098 11.222 -0.042 1.00 88.50 228 SER A CA 1
ATOM 1729 C C . SER A 1 228 ? -3.005 11.530 0.983 1.00 88.50 228 SER A C 1
ATOM 1731 O O . SER A 1 228 ? -1.951 10.898 0.960 1.00 88.50 228 SER A O 1
ATOM 1733 N N . ALA A 1 229 ? -3.283 12.409 1.952 1.00 88.25 229 ALA A N 1
ATOM 1734 C CA . ALA A 1 229 ? -2.368 12.721 3.046 1.00 88.25 229 ALA A CA 1
ATOM 1735 C C . ALA A 1 229 ? -2.097 11.513 3.961 1.00 88.25 229 ALA A C 1
ATOM 1737 O O . ALA A 1 229 ? -0.949 11.281 4.332 1.00 88.25 229 ALA A O 1
ATOM 1738 N N . ALA A 1 230 ? -3.119 10.718 4.295 1.00 90.12 230 ALA A N 1
ATOM 1739 C CA . ALA A 1 230 ? -2.975 9.493 5.084 1.00 90.12 230 ALA A CA 1
ATOM 1740 C C . ALA A 1 230 ? -2.131 8.448 4.353 1.00 90.12 230 ALA A C 1
ATOM 1742 O O . ALA A 1 230 ? -1.213 7.881 4.947 1.00 90.12 230 ALA A O 1
ATOM 1743 N N . LEU A 1 231 ? -2.382 8.246 3.056 1.00 91.12 231 LEU A N 1
ATOM 1744 C CA . LEU A 1 231 ? -1.567 7.357 2.235 1.00 91.12 231 LEU A CA 1
ATOM 1745 C C . LEU A 1 231 ? -0.113 7.842 2.159 1.00 91.12 231 LEU A C 1
ATOM 1747 O O . LEU A 1 231 ? 0.807 7.057 2.370 1.00 91.12 231 LEU A O 1
ATOM 1751 N N . ALA A 1 232 ? 0.106 9.132 1.900 1.00 90.31 232 ALA A N 1
ATOM 1752 C CA . ALA A 1 232 ? 1.443 9.710 1.824 1.00 90.31 232 ALA A CA 1
ATOM 1753 C C . ALA A 1 232 ? 2.195 9.600 3.159 1.00 90.31 232 ALA A C 1
ATOM 1755 O O . ALA A 1 232 ? 3.372 9.243 3.164 1.00 90.31 232 ALA A O 1
ATOM 1756 N N . ALA A 1 233 ? 1.523 9.848 4.288 1.00 90.19 233 ALA A N 1
ATOM 1757 C CA . ALA A 1 233 ? 2.104 9.699 5.619 1.00 90.19 233 ALA A CA 1
ATOM 1758 C C . ALA A 1 233 ? 2.468 8.237 5.923 1.00 90.19 233 ALA A C 1
ATOM 1760 O O . ALA A 1 233 ? 3.560 7.971 6.433 1.00 90.19 233 ALA A O 1
ATOM 1761 N N . ALA A 1 234 ? 1.598 7.283 5.568 1.00 92.50 234 ALA A N 1
ATOM 1762 C CA . ALA A 1 234 ? 1.869 5.857 5.741 1.00 92.50 234 ALA A CA 1
ATOM 1763 C C . ALA A 1 234 ? 3.070 5.414 4.893 1.00 92.50 234 ALA A C 1
ATOM 1765 O O . ALA A 1 234 ? 3.996 4.793 5.415 1.00 92.50 234 ALA A O 1
ATOM 1766 N N . ILE A 1 235 ? 3.110 5.823 3.620 1.00 90.88 235 ILE A N 1
ATOM 1767 C CA . ILE A 1 235 ? 4.239 5.575 2.720 1.00 90.88 235 ILE A CA 1
ATOM 1768 C C . ILE A 1 235 ? 5.527 6.175 3.298 1.00 90.88 235 ILE A C 1
ATOM 1770 O O . ILE A 1 235 ? 6.524 5.474 3.423 1.00 90.88 235 ILE A O 1
ATOM 1774 N N . ALA A 1 236 ? 5.523 7.445 3.703 1.00 88.88 236 ALA A N 1
ATOM 1775 C CA . ALA A 1 236 ? 6.708 8.099 4.258 1.00 88.88 236 ALA A CA 1
ATOM 1776 C C . ALA A 1 236 ? 7.227 7.411 5.534 1.00 88.88 236 ALA A C 1
ATOM 1778 O O . ALA A 1 236 ? 8.436 7.313 5.734 1.00 88.88 236 ALA A O 1
ATOM 1779 N N . THR A 1 237 ? 6.322 6.914 6.381 1.00 89.19 237 THR A N 1
ATOM 1780 C CA . THR A 1 237 ? 6.683 6.300 7.666 1.00 89.19 237 THR A CA 1
ATOM 1781 C C . THR A 1 237 ? 7.201 4.874 7.511 1.00 89.19 237 THR A C 1
ATOM 1783 O O . THR A 1 237 ? 8.166 4.511 8.181 1.00 89.19 237 THR A O 1
ATOM 1786 N N . LEU A 1 238 ? 6.568 4.070 6.651 1.00 87.69 238 LEU A N 1
ATOM 1787 C CA . LEU A 1 238 ? 6.830 2.631 6.548 1.00 87.69 238 LEU A CA 1
ATOM 1788 C C . LEU A 1 238 ? 7.801 2.273 5.420 1.00 87.69 238 LEU A C 1
ATOM 1790 O O . LEU A 1 238 ? 8.543 1.303 5.533 1.00 87.69 238 LEU A O 1
ATOM 1794 N N . VAL A 1 239 ? 7.830 3.062 4.346 1.00 83.31 239 VAL A N 1
ATOM 1795 C CA . VAL A 1 239 ? 8.668 2.815 3.161 1.00 83.31 239 VAL A CA 1
ATOM 1796 C C . VAL A 1 239 ? 10.027 3.506 3.285 1.00 83.31 239 VAL A C 1
ATOM 1798 O O . VAL A 1 239 ? 10.744 3.565 2.291 1.00 83.31 239 VAL A O 1
ATOM 1801 N N . GLN A 1 240 ? 10.376 4.049 4.468 1.00 70.00 240 GLN A N 1
ATOM 1802 C CA . GLN A 1 240 ? 11.549 4.909 4.681 1.00 70.00 240 GLN A CA 1
ATOM 1803 C C . GLN A 1 240 ? 12.712 4.513 3.766 1.00 70.00 240 GLN A C 1
ATOM 1805 O O . GLN A 1 240 ? 13.155 3.357 3.803 1.00 70.00 240 GLN A O 1
ATOM 1810 N N . PRO A 1 241 ? 13.209 5.435 2.920 1.00 53.66 241 PRO A N 1
ATOM 1811 C CA . PRO A 1 241 ? 14.406 5.145 2.166 1.00 53.66 241 PRO A CA 1
ATOM 1812 C C . PRO A 1 241 ? 15.478 4.788 3.189 1.00 53.66 241 PRO A C 1
ATOM 1814 O O . PRO A 1 241 ? 15.661 5.519 4.162 1.00 53.66 241 PRO A O 1
ATOM 1817 N N . VAL A 1 242 ? 16.178 3.673 2.978 1.00 44.44 242 VAL A N 1
ATOM 1818 C CA . VAL A 1 242 ? 17.456 3.419 3.645 1.00 44.44 242 VAL A CA 1
ATOM 1819 C C . VAL A 1 242 ? 18.389 4.539 3.185 1.00 44.44 242 VAL A C 1
ATOM 1821 O O . VAL A 1 242 ? 19.130 4.400 2.213 1.00 44.44 242 VAL A O 1
ATOM 1824 N N . ILE A 1 243 ? 18.271 5.708 3.811 1.00 42.16 243 ILE A N 1
ATOM 1825 C CA . ILE A 1 243 ? 19.283 6.742 3.788 1.00 42.16 243 ILE A CA 1
ATOM 1826 C C . ILE A 1 243 ? 20.394 6.074 4.564 1.00 42.16 243 ILE A C 1
ATOM 1828 O O . ILE A 1 243 ? 20.284 5.889 5.773 1.00 42.16 243 ILE A O 1
ATOM 1832 N N . ALA A 1 244 ? 21.387 5.581 3.826 1.00 40.53 244 ALA A N 1
ATOM 1833 C CA . ALA A 1 244 ? 22.622 5.110 4.406 1.00 40.53 244 ALA A CA 1
ATOM 1834 C C . ALA A 1 244 ? 23.064 6.183 5.398 1.00 40.53 244 ALA A C 1
ATOM 1836 O O . ALA A 1 244 ? 23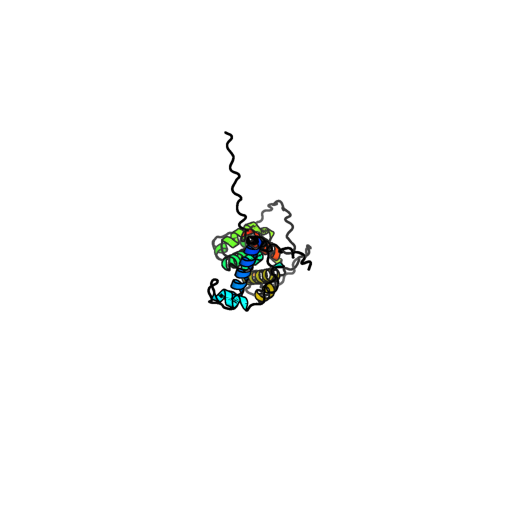.371 7.308 5.003 1.00 40.53 244 ALA A O 1
ATOM 1837 N N . GLU A 1 245 ? 22.987 5.842 6.678 1.00 38.06 245 GLU A N 1
ATOM 1838 C CA . GLU A 1 245 ? 23.580 6.599 7.757 1.00 38.06 245 GLU A CA 1
ATOM 1839 C C . GLU A 1 245 ? 25.040 6.783 7.343 1.00 38.06 245 GLU A C 1
ATOM 1841 O O . GLU A 1 245 ? 25.799 5.815 7.237 1.00 38.06 245 GLU A O 1
ATOM 1846 N N . ALA A 1 246 ? 25.387 7.999 6.914 1.00 42.34 246 ALA A N 1
ATOM 1847 C CA . ALA A 1 246 ? 26.754 8.308 6.543 1.00 42.34 246 ALA A CA 1
ATOM 1848 C C . ALA A 1 246 ? 27.610 7.955 7.766 1.00 42.34 246 ALA A C 1
ATOM 1850 O O . ALA A 1 246 ? 27.251 8.383 8.868 1.00 42.34 246 ALA A O 1
ATOM 1851 N N . PRO A 1 247 ? 28.684 7.155 7.619 1.00 45.72 247 PRO A N 1
ATOM 1852 C CA . PRO A 1 247 ? 29.522 6.832 8.759 1.00 45.72 247 PRO A CA 1
ATOM 1853 C C . PRO A 1 247 ? 29.978 8.150 9.378 1.00 45.72 247 PRO A C 1
ATOM 1855 O O . PRO A 1 247 ? 30.457 9.041 8.669 1.00 45.72 247 PRO A O 1
ATOM 1858 N N . ALA A 1 248 ? 29.736 8.286 10.684 1.00 46.22 248 ALA A N 1
ATOM 1859 C CA . ALA A 1 248 ? 30.149 9.440 11.462 1.00 46.22 248 ALA A CA 1
ATOM 1860 C C . ALA A 1 248 ? 31.607 9.784 11.109 1.00 46.22 248 ALA A C 1
ATOM 1862 O O . ALA A 1 248 ? 32.419 8.861 10.993 1.00 46.22 248 ALA A O 1
ATOM 1863 N N . PRO A 1 249 ? 31.952 11.067 10.897 1.00 55.22 249 PRO A N 1
ATOM 1864 C CA . PRO A 1 249 ? 33.327 11.431 10.606 1.00 55.22 249 PRO A CA 1
ATOM 1865 C C . PRO A 1 249 ? 34.195 10.942 11.764 1.00 55.22 249 PRO A C 1
ATOM 1867 O O . PRO A 1 249 ? 34.004 11.369 12.905 1.00 55.22 249 PRO A O 1
ATOM 1870 N N . GLU A 1 250 ? 35.111 10.017 11.465 1.00 50.41 250 GLU A N 1
ATOM 1871 C CA . GLU A 1 250 ? 36.185 9.634 12.370 1.00 50.41 250 GLU A CA 1
ATOM 1872 C C . GLU A 1 250 ? 36.832 10.925 12.865 1.00 50.41 250 GLU A C 1
ATOM 1874 O O . GLU A 1 250 ? 37.422 11.689 12.096 1.00 50.41 250 GLU A O 1
ATOM 1879 N N . GLN A 1 251 ? 36.657 11.202 14.155 1.00 51.78 251 GLN A N 1
ATOM 1880 C CA . GLN A 1 251 ? 37.401 12.242 14.835 1.00 51.78 251 GLN A CA 1
ATOM 1881 C C . GLN A 1 251 ? 38.874 11.853 14.730 1.00 51.78 251 GLN A C 1
ATOM 1883 O O . GLN A 1 251 ? 39.351 10.981 15.453 1.00 51.78 251 GLN A O 1
ATOM 1888 N N . GLN A 1 252 ? 39.582 12.480 13.789 1.00 48.47 252 GLN A N 1
ATOM 1889 C CA . GLN A 1 252 ? 41.035 12.491 13.760 1.00 48.47 252 GLN A CA 1
ATOM 1890 C C . GLN A 1 252 ? 41.510 13.028 15.109 1.00 48.47 252 GLN A C 1
ATOM 1892 O O . GLN A 1 252 ? 41.397 14.221 15.396 1.00 48.47 252 GLN A O 1
ATOM 1897 N N . ALA A 1 253 ? 41.999 12.123 15.953 1.00 49.59 253 ALA A N 1
ATOM 1898 C CA . ALA A 1 253 ? 42.735 12.487 17.146 1.00 49.59 253 ALA A CA 1
ATOM 1899 C C . ALA A 1 253 ? 43.991 13.266 16.710 1.00 49.59 253 ALA A C 1
ATOM 1901 O O . ALA A 1 253 ? 44.710 12.791 15.824 1.00 49.59 253 ALA A O 1
ATOM 1902 N N . PRO A 1 254 ? 44.254 14.459 17.270 1.00 63.75 254 PRO A N 1
ATOM 1903 C CA . PRO A 1 254 ? 45.496 15.166 17.002 1.00 63.75 254 PRO A CA 1
ATOM 1904 C C . PRO A 1 254 ? 46.674 14.392 17.608 1.00 63.75 254 PRO A C 1
ATOM 1906 O O . PRO A 1 254 ? 46.576 13.876 18.724 1.00 63.75 254 PRO A O 1
ATOM 1909 N N . ALA A 1 255 ? 47.743 14.296 16.815 1.00 62.62 255 ALA A N 1
ATOM 1910 C CA . ALA A 1 255 ? 49.030 13.698 17.161 1.00 62.62 255 ALA A CA 1
ATOM 1911 C C . ALA A 1 255 ? 49.777 14.477 18.253 1.00 62.62 255 ALA A C 1
ATOM 1913 O O . ALA A 1 255 ? 49.587 15.715 18.330 1.00 62.62 255 ALA A O 1
#

pLDDT: mean 72.82, std 17.66, range [35.94, 95.44]

Foldseek 3Di:
DDDDDDDDDPDDDPDPDPDPDDDDVQVVVLVVLQQLLLLLLLCLVPPPDDSDDDVSSVSSVPDDHDDSVQDDPPPLLSVCSNDVVLVVQLLLLLLLLQVLVLLVLQPDPVSNVPDPGDPSSNVSNVVNVLLYDDLVQQDLPDDSVLLSLLLQQVSLCVHDPPSSVSSHDPHHHDDGDQDDDDDDDDDDDDDDDDTPSVVSVVSVVVDDPPDPDPDPPPPPPSPSRSSVVSSVSSSCVRSPPPPPPDPDPPPPDDD

Secondary structure (DSSP, 8-state):
---PPPP-------------PPPPHHHHHHHHHHHHHHHHHHHHHSTTS-SSSHHHHHHHHTSPPPPGGG--TT-GGGGGGT-HHHHHHHHHHHHHHHTHHHHTT--SHHHHHTSSS-HHHHHHHHHTGGGPPPGGGS-TT--HHHHHHHHHHHHHHTSPTTHHHHH--SSPP-------S---PPPP-PPPS--HHHHHHHHHHH-----------------S-HHHHHHHHHHHHHS----------------

Organism: NCBI:txid384678